Protein AF-A0AA36NGD5-F1 (afdb_monomer_lite)

Secondary structure (DSSP, 8-state):
-------PPPP-------------PPPPP----------------------------------------------PPPTTTGGG-----------TTTHHHHHHHTTTHHHHHHHHHTT---SS-HHHHS----EEETTEEES-HHHHHH---HHHHHHHTT-EETTEEHHHHHHHHHHHHHHHHHTT--HHHHH-TTTHHHHHHHHHHHHHHHTTT-HHHHHHHHHHHHH--

pLDDT: mean 75.03, std 26.12, range [30.56, 98.88]

Foldseek 3Di:
DDDDDDDDDDDDDDDDDDDDDDPDDDDDDDDDDDDDDDDDDDDDDDDDDDDDDDDDDDDDDDDDDDDDDDDDDDDDPDPVVVVPPDPPPDPFPPPDQLVVLVVLCVPCLVVQLVLLLVQADDDDCLCSLQNFAFDDDPNDTDDDPSNVSRHDDLVRLLSQLRGDDPNDRSVVSNQSSLQSNLVSLVVVRDLCSHYNPVRSVSNVRSLVSVLVSCVVPPPSSNVSSVSVNVSND

Structure (mmCIF, N/CA/C/O backbone):
data_AF-A0AA36NGD5-F1
#
_entry.id   AF-A0AA36NGD5-F1
#
loop_
_atom_site.group_PDB
_atom_site.id
_atom_site.type_symbol
_atom_site.label_atom_id
_atom_site.label_alt_id
_atom_site.label_comp_id
_atom_site.label_asym_id
_atom_site.label_entity_id
_atom_site.label_seq_id
_atom_site.pdbx_PDB_ins_code
_atom_site.Cartn_x
_atom_site.Cartn_y
_atom_site.Cartn_z
_atom_site.occupancy
_atom_site.B_iso_or_equiv
_atom_site.auth_seq_id
_atom_site.auth_comp_id
_atom_site.auth_asym_id
_atom_site.auth_atom_id
_atom_site.pdbx_PDB_model_num
ATOM 1 N N . MET A 1 1 ? -72.600 -25.623 -3.057 1.00 41.53 1 MET A N 1
ATOM 2 C CA . MET A 1 1 ? -71.797 -24.901 -2.045 1.00 41.53 1 MET A CA 1
ATOM 3 C C . MET A 1 1 ? -71.477 -23.515 -2.583 1.00 41.53 1 MET A C 1
ATOM 5 O O . MET A 1 1 ? -71.110 -23.435 -3.745 1.00 41.53 1 MET A O 1
ATOM 9 N N . GLY A 1 2 ? -71.603 -22.466 -1.763 1.00 43.22 2 GLY A N 1
ATOM 10 C CA . GLY A 1 2 ? -70.940 -21.178 -2.018 1.00 43.22 2 GLY A CA 1
ATOM 11 C C . GLY A 1 2 ? -71.836 -19.989 -2.374 1.00 43.22 2 GLY A C 1
ATOM 12 O O . GLY A 1 2 ? -71.727 -19.441 -3.462 1.00 43.22 2 GLY A O 1
ATOM 13 N N . THR A 1 3 ? -72.671 -19.541 -1.438 1.00 45.94 3 THR A N 1
ATOM 14 C CA . THR A 1 3 ? -73.151 -18.150 -1.369 1.00 45.94 3 THR A CA 1
ATOM 15 C C . THR A 1 3 ? -71.993 -17.221 -0.986 1.00 45.94 3 THR A C 1
ATOM 17 O O . THR A 1 3 ? -71.324 -17.494 0.010 1.00 45.94 3 THR A O 1
ATOM 20 N N . SER A 1 4 ? -71.780 -16.109 -1.699 1.00 49.25 4 SER A N 1
ATOM 21 C CA . SER A 1 4 ? -70.882 -15.033 -1.250 1.00 49.25 4 SER A CA 1
ATOM 22 C C . SER A 1 4 ? -71.582 -13.679 -1.360 1.00 49.25 4 SER A C 1
ATOM 24 O O . SER A 1 4 ? -71.848 -13.178 -2.450 1.00 49.25 4 SER A O 1
ATOM 26 N N . LEU A 1 5 ? -71.934 -13.141 -0.192 1.00 50.03 5 LEU A N 1
ATOM 27 C CA . LEU A 1 5 ? -72.554 -11.839 0.026 1.00 50.03 5 LEU A CA 1
ATOM 28 C C . LEU A 1 5 ? -71.463 -10.783 0.231 1.00 50.03 5 LEU A C 1
ATOM 30 O O . LEU A 1 5 ? -70.658 -10.874 1.158 1.00 50.03 5 LEU A O 1
ATOM 34 N N . SER A 1 6 ? -71.488 -9.747 -0.603 1.00 45.44 6 SER A N 1
ATOM 35 C CA . SER A 1 6 ? -70.708 -8.520 -0.442 1.00 45.44 6 SER A CA 1
ATOM 36 C C . SER A 1 6 ? -71.193 -7.709 0.768 1.00 45.44 6 SER A C 1
ATOM 38 O O . SER A 1 6 ? -72.382 -7.416 0.889 1.00 45.44 6 SER A O 1
ATOM 40 N N . ARG A 1 7 ? -70.270 -7.281 1.641 1.00 55.31 7 ARG A N 1
ATOM 41 C CA . ARG A 1 7 ? -70.486 -6.224 2.652 1.00 55.31 7 ARG A CA 1
ATOM 42 C C . ARG A 1 7 ? -69.638 -4.986 2.320 1.00 55.31 7 ARG A C 1
ATOM 44 O O . ARG A 1 7 ? -68.536 -5.142 1.797 1.00 55.31 7 ARG A O 1
ATOM 51 N N . PRO A 1 8 ? -70.117 -3.767 2.633 1.00 54.84 8 PRO A N 1
ATOM 52 C CA . PRO A 1 8 ? -69.468 -2.522 2.236 1.00 54.84 8 PRO A CA 1
ATOM 53 C C . PRO A 1 8 ? -68.392 -2.062 3.232 1.00 54.84 8 PRO A C 1
ATOM 55 O O . PRO A 1 8 ? -68.514 -2.234 4.446 1.00 54.84 8 PRO A O 1
ATOM 58 N N . VAL A 1 9 ? -67.355 -1.415 2.693 1.00 55.06 9 VAL A N 1
ATOM 59 C CA . VAL A 1 9 ? -66.253 -0.786 3.433 1.00 55.06 9 VAL A CA 1
ATOM 60 C C . VAL A 1 9 ? -66.692 0.581 3.964 1.00 55.06 9 VAL A C 1
ATOM 62 O O . VAL A 1 9 ? -67.117 1.462 3.217 1.00 55.06 9 VAL A O 1
ATOM 65 N N . ARG A 1 10 ? -66.570 0.754 5.281 1.00 43.91 10 ARG A N 1
ATOM 66 C CA . ARG A 1 10 ? -66.871 1.976 6.033 1.00 43.91 10 ARG A CA 1
ATOM 67 C C . ARG A 1 10 ? -65.660 2.919 5.974 1.00 43.91 10 ARG A C 1
ATOM 69 O O . ARG A 1 10 ? -64.580 2.553 6.428 1.00 43.91 10 ARG A O 1
ATOM 76 N N . ARG A 1 11 ? -65.835 4.135 5.447 1.00 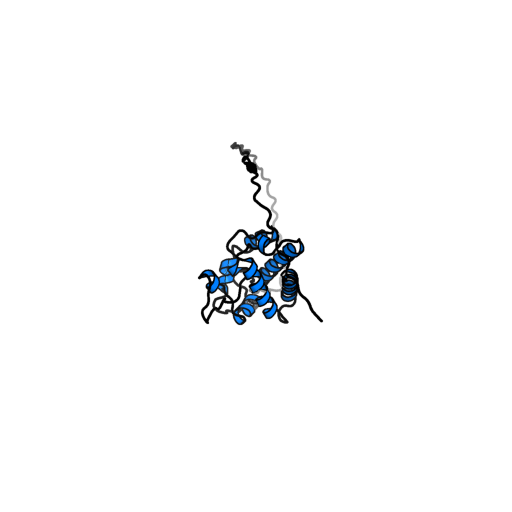52.81 11 ARG A N 1
ATOM 77 C CA . ARG A 1 11 ? -64.895 5.254 5.657 1.00 52.81 11 ARG A CA 1
ATOM 78 C C . ARG A 1 11 ? -65.084 5.839 7.060 1.00 52.81 11 ARG A C 1
ATOM 80 O O . ARG A 1 11 ? -66.230 5.960 7.495 1.00 52.81 11 ARG A O 1
ATOM 87 N N . PRO A 1 12 ? -64.012 6.341 7.689 1.00 52.34 12 PRO A N 1
ATOM 88 C CA . PRO A 1 12 ? -64.126 7.472 8.593 1.00 52.34 12 PRO A CA 1
ATOM 89 C C . PRO A 1 12 ? -63.388 8.712 8.076 1.00 52.34 12 PRO A C 1
ATOM 91 O O . PRO A 1 12 ? -62.462 8.657 7.267 1.00 52.34 12 PRO A O 1
ATOM 94 N N . SER A 1 13 ? -63.906 9.840 8.543 1.00 40.88 13 SER A N 1
ATOM 95 C CA . SER A 1 13 ? -63.659 11.219 8.155 1.00 40.88 13 SER A CA 1
ATOM 96 C C . SER A 1 13 ? -62.468 11.875 8.857 1.00 40.88 13 SER A C 1
ATOM 98 O O . SER A 1 13 ? -62.045 11.463 9.932 1.00 40.88 13 SER A O 1
ATOM 100 N N . ARG A 1 14 ? -62.028 12.976 8.233 1.00 47.56 14 ARG A N 1
ATOM 101 C CA . ARG A 1 14 ? -61.170 14.071 8.717 1.00 47.56 14 ARG A CA 1
ATOM 102 C C . ARG A 1 14 ? -61.171 14.311 10.236 1.00 47.56 14 ARG A C 1
ATOM 104 O O . ARG A 1 14 ? -62.227 14.509 10.827 1.00 47.56 14 ARG A O 1
ATOM 111 N N . GLY A 1 15 ? -59.969 14.511 10.774 1.00 38.25 15 GLY A N 1
ATOM 112 C CA . GLY A 1 15 ? -59.697 15.294 11.979 1.00 38.25 15 GLY A CA 1
ATOM 113 C C . GLY A 1 15 ? -58.421 16.113 11.767 1.00 38.25 15 GLY A C 1
ATOM 114 O O . GLY A 1 15 ? -57.371 15.549 11.473 1.00 38.25 15 GLY A O 1
ATOM 115 N N . GLN A 1 16 ? -58.538 17.440 11.837 1.00 45.91 16 GLN A N 1
ATOM 116 C CA . GLN A 1 16 ? -57.408 18.366 11.913 1.00 45.91 16 GLN A CA 1
ATOM 117 C C . GLN A 1 16 ? -56.782 18.299 13.310 1.00 45.91 16 GLN A C 1
ATOM 119 O O . GLN A 1 16 ? -57.514 18.265 14.295 1.00 45.91 16 GLN A O 1
ATOM 124 N N . ALA A 1 17 ? -55.453 18.373 13.397 1.00 44.34 17 ALA A N 1
ATOM 125 C CA . ALA A 1 17 ? -54.761 18.824 14.599 1.00 44.34 17 ALA A CA 1
ATOM 126 C C . ALA A 1 17 ? -53.394 19.410 14.220 1.00 44.34 17 ALA A C 1
ATOM 128 O O . ALA A 1 17 ? -52.466 18.702 13.835 1.00 44.34 17 ALA A O 1
ATOM 129 N N . SER A 1 18 ? -53.312 20.734 14.310 1.00 44.19 18 SER A N 1
ATOM 130 C CA . SER A 1 18 ? -52.080 21.510 14.365 1.00 44.19 18 SER A CA 1
ATOM 131 C C . SER A 1 18 ? -51.241 21.086 15.567 1.00 44.19 18 SER A C 1
ATOM 133 O O . SER A 1 18 ? -51.755 21.092 16.679 1.00 44.19 18 SER A O 1
ATOM 135 N N . LEU A 1 19 ? -49.944 20.835 15.384 1.00 45.41 19 LEU A N 1
ATOM 136 C CA . LEU A 1 19 ? -48.966 21.072 16.445 1.00 45.41 19 LEU A CA 1
ATOM 137 C C . LEU A 1 19 ? -47.581 21.297 15.837 1.00 45.41 19 LEU A C 1
ATOM 139 O O . LEU A 1 19 ? -46.974 20.412 15.239 1.00 45.41 19 LEU A O 1
ATOM 143 N N . GLN A 1 20 ? -47.116 22.535 15.975 1.00 50.50 20 GLN A N 1
ATOM 144 C CA . GLN A 1 20 ? -45.739 22.914 15.724 1.00 50.50 20 GLN A CA 1
ATOM 145 C C . GLN A 1 20 ? -44.836 22.262 16.770 1.00 50.50 20 GLN A C 1
ATOM 147 O O . GLN A 1 20 ? -45.086 22.398 17.964 1.00 50.50 20 GLN A O 1
ATOM 152 N N . LEU A 1 21 ? -43.751 21.635 16.327 1.00 48.03 21 LEU A N 1
ATOM 153 C CA . LEU A 1 21 ? -42.609 21.311 17.175 1.00 48.03 21 LEU A CA 1
ATOM 154 C C . LEU A 1 21 ? -41.339 21.780 16.466 1.00 48.03 21 LEU A C 1
ATOM 156 O O . LEU A 1 21 ? -40.717 21.075 15.677 1.00 48.03 21 LEU A O 1
ATOM 160 N N . GLN A 1 22 ? -40.991 23.033 16.755 1.00 50.66 22 GLN A N 1
ATOM 161 C CA . GLN A 1 22 ? -39.650 23.576 16.593 1.00 50.66 22 GLN A CA 1
ATOM 162 C C . GLN A 1 22 ? -38.707 22.823 17.537 1.00 50.66 22 GLN A C 1
ATOM 164 O O . GLN A 1 22 ? -38.711 23.060 18.743 1.00 50.66 22 GLN A O 1
ATOM 169 N N . THR A 1 23 ? -37.856 21.950 17.005 1.00 45.91 23 THR A N 1
ATOM 170 C CA . THR A 1 23 ? -36.688 21.461 17.746 1.00 45.91 23 THR A CA 1
ATOM 171 C C . THR A 1 23 ? -35.486 22.324 17.390 1.00 45.91 23 THR A C 1
ATOM 173 O O . THR A 1 23 ? -34.840 22.171 16.354 1.00 45.91 23 THR A O 1
ATOM 176 N N . LYS A 1 24 ? -35.251 23.282 18.280 1.00 49.41 24 LYS A N 1
ATOM 177 C CA . LYS A 1 24 ? -34.112 24.192 18.376 1.00 49.41 24 LYS A CA 1
ATOM 178 C C . LYS A 1 24 ? -32.806 23.378 18.410 1.00 49.41 24 LYS A C 1
ATOM 180 O O . LYS A 1 24 ? -32.576 22.614 19.344 1.00 49.41 24 LYS A O 1
ATOM 185 N N . LEU A 1 25 ? -31.963 23.530 17.389 1.00 55.81 25 LEU A N 1
ATOM 186 C CA . LEU A 1 25 ? -30.602 22.984 17.359 1.00 55.81 25 LEU A CA 1
ATOM 187 C C . LEU A 1 25 ? -29.749 23.692 18.438 1.00 55.81 25 LEU A C 1
ATOM 189 O O . LEU A 1 25 ? -29.773 24.926 18.482 1.00 55.81 25 LEU A O 1
ATOM 193 N N . PRO A 1 26 ? -28.985 22.986 19.292 1.00 64.88 26 PRO A N 1
ATOM 194 C CA . PRO A 1 26 ? -28.063 23.643 20.215 1.00 64.88 26 PRO A CA 1
ATOM 195 C C . PRO A 1 26 ? -26.823 24.188 19.473 1.00 64.88 26 PRO A C 1
ATOM 197 O O . PRO A 1 26 ? -26.352 23.561 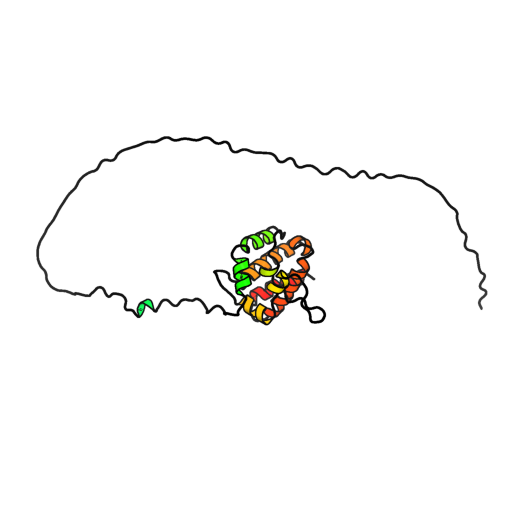18.517 1.00 64.88 26 PRO A O 1
ATOM 200 N N . PRO A 1 27 ? -26.270 25.345 19.887 1.00 60.91 27 PRO A N 1
ATOM 201 C CA . PRO A 1 27 ? -25.095 25.931 19.251 1.00 60.91 27 PRO A CA 1
ATOM 202 C C . PRO A 1 27 ? -23.819 25.123 19.536 1.00 60.91 27 PRO A C 1
ATOM 204 O O . PRO A 1 27 ? -23.620 24.577 20.620 1.00 60.91 27 PRO A O 1
ATOM 207 N N . ARG A 1 28 ? -22.934 25.082 18.535 1.00 54.78 28 ARG A N 1
ATOM 208 C CA . ARG A 1 28 ? -21.593 24.484 18.607 1.00 54.78 28 ARG A CA 1
ATOM 209 C C . ARG A 1 28 ? -20.715 25.228 19.629 1.00 54.78 28 ARG A C 1
ATOM 211 O O . ARG A 1 28 ? -20.710 26.459 19.604 1.00 54.78 28 ARG A O 1
ATOM 218 N N . PRO A 1 29 ? -19.907 24.535 20.451 1.00 52.78 29 PRO A N 1
ATOM 219 C CA . PRO A 1 29 ? -18.909 25.201 21.276 1.00 52.78 29 PRO A CA 1
ATOM 220 C C . PRO A 1 29 ? -17.765 25.738 20.403 1.00 52.78 29 PRO A C 1
ATOM 222 O O . PRO A 1 29 ? -17.104 24.995 19.677 1.00 52.78 29 PRO A O 1
ATOM 225 N N . VAL A 1 30 ? -17.543 27.051 20.486 1.00 47.19 30 VAL A N 1
ATOM 226 C CA . VAL A 1 30 ? -16.356 27.743 19.973 1.00 47.19 30 VAL A CA 1
ATOM 227 C C . VAL A 1 30 ? -15.231 27.493 20.975 1.00 47.19 30 VAL A C 1
ATOM 229 O O . VAL A 1 30 ? -15.253 28.021 22.085 1.00 47.19 30 VAL A O 1
ATOM 232 N N . VAL A 1 31 ? -14.264 26.649 20.616 1.00 45.38 31 VAL A N 1
ATOM 233 C CA . VAL A 1 31 ? -13.065 26.439 21.435 1.00 45.38 31 VAL A CA 1
ATOM 234 C C . VAL A 1 31 ? -12.127 27.620 21.205 1.00 45.38 31 VAL A C 1
ATOM 236 O O . VAL A 1 31 ? -11.570 27.795 20.123 1.00 45.38 31 VAL A O 1
ATOM 239 N N . ALA A 1 32 ? -11.997 28.444 22.241 1.00 39.75 32 ALA A N 1
ATOM 240 C CA . ALA A 1 32 ? -11.058 29.547 22.327 1.00 39.75 32 ALA A CA 1
ATOM 241 C C . ALA A 1 32 ? -9.609 29.037 22.245 1.00 39.75 32 ALA A C 1
ATOM 243 O O . ALA A 1 32 ? -9.174 28.215 23.054 1.00 39.75 32 ALA A O 1
ATOM 244 N N . ALA A 1 33 ? -8.853 29.561 21.281 1.00 37.75 33 ALA A N 1
ATOM 245 C CA . ALA A 1 33 ? -7.408 29.415 21.217 1.00 37.75 33 ALA A CA 1
ATOM 246 C C . ALA A 1 33 ? -6.777 30.253 22.339 1.00 37.75 33 ALA A C 1
ATOM 248 O O . ALA A 1 33 ? -6.763 31.483 22.288 1.00 37.75 33 ALA A O 1
ATOM 249 N N . ARG A 1 34 ? -6.275 29.582 23.378 1.00 39.72 34 ARG A N 1
ATOM 250 C CA . ARG A 1 34 ? -5.438 30.206 24.405 1.00 39.72 34 ARG A CA 1
ATOM 251 C C . ARG A 1 34 ? -4.014 30.345 23.877 1.00 39.72 34 ARG A C 1
ATOM 253 O O . ARG A 1 34 ? -3.352 29.356 23.577 1.00 39.72 34 ARG A O 1
ATOM 260 N N . ALA A 1 35 ? -3.568 31.593 23.803 1.00 36.44 35 ALA A N 1
ATOM 261 C CA . ALA A 1 35 ? -2.176 31.975 23.670 1.00 36.44 35 ALA A CA 1
ATOM 262 C C . ALA A 1 35 ? -1.390 31.603 24.940 1.00 36.44 35 ALA A C 1
ATOM 264 O O . ALA A 1 35 ? -1.858 31.804 26.062 1.00 36.44 35 ALA A O 1
ATOM 265 N N . SER A 1 36 ? -0.182 31.079 24.763 1.00 39.06 36 SER A N 1
ATOM 266 C CA . SER A 1 36 ? 0.896 31.048 25.760 1.00 39.06 36 SER A CA 1
ATOM 267 C C . SER A 1 36 ? 2.197 30.982 24.958 1.00 39.06 36 SER A C 1
ATOM 269 O O . SER A 1 36 ? 2.415 30.038 24.211 1.00 39.06 36 SER A O 1
ATOM 271 N N . SER A 1 37 ? 2.881 32.114 24.811 1.00 36.47 37 SER A N 1
ATOM 272 C CA . SER A 1 37 ? 3.903 32.630 25.731 1.00 36.47 37 SER A CA 1
ATOM 273 C C . SER A 1 37 ? 5.278 32.086 25.351 1.00 36.47 37 SER A C 1
ATOM 275 O O . SER A 1 37 ? 5.585 30.932 25.623 1.00 36.47 37 SER A O 1
ATOM 277 N N . GLN A 1 38 ? 6.097 32.932 24.726 1.00 36.44 38 GLN A N 1
ATOM 278 C CA . GLN A 1 38 ? 7.552 32.852 24.822 1.00 36.44 38 GLN A CA 1
ATOM 279 C C . GLN A 1 38 ? 8.117 34.271 24.744 1.00 36.44 38 GLN A C 1
ATOM 281 O O . GLN A 1 38 ? 8.046 34.947 23.719 1.00 36.44 38 GLN A O 1
ATOM 286 N N . ALA A 1 39 ? 8.598 34.720 25.900 1.00 36.19 39 ALA A N 1
ATOM 287 C CA . ALA A 1 39 ? 9.327 35.955 26.097 1.00 36.19 39 ALA A CA 1
ATOM 288 C C . ALA A 1 39 ? 10.767 35.808 25.586 1.00 36.19 39 ALA A C 1
ATOM 290 O O . ALA A 1 39 ? 11.416 34.784 25.795 1.00 36.19 39 ALA A O 1
ATOM 291 N N . ALA A 1 40 ? 11.258 36.866 24.951 1.00 34.78 40 ALA A N 1
ATOM 292 C CA . ALA A 1 40 ? 12.666 37.097 24.674 1.00 34.78 40 ALA A CA 1
ATOM 293 C C . ALA A 1 40 ? 13.354 37.693 25.909 1.00 34.78 40 ALA A C 1
ATOM 295 O O . ALA A 1 40 ? 12.793 38.615 26.490 1.00 34.78 40 ALA A O 1
ATOM 296 N N . VAL A 1 41 ? 14.578 37.260 26.238 1.00 37.94 41 VAL A N 1
ATOM 297 C CA . VAL A 1 41 ? 15.607 38.085 26.906 1.00 37.94 41 VAL A CA 1
ATOM 298 C C . VAL A 1 41 ? 16.992 37.592 26.474 1.00 37.94 41 VAL A C 1
ATOM 300 O O . VAL A 1 41 ? 17.227 36.402 26.281 1.00 37.94 41 VAL A O 1
ATOM 303 N N . ALA A 1 42 ? 17.879 38.557 26.272 1.00 35.03 42 ALA A N 1
ATOM 304 C CA . ALA A 1 42 ? 19.184 38.464 25.657 1.00 35.03 42 ALA A CA 1
ATOM 305 C C . ALA A 1 42 ? 20.344 38.439 26.681 1.00 35.03 42 ALA A C 1
ATOM 307 O O . ALA A 1 42 ? 20.144 38.655 27.869 1.00 35.03 42 ALA A O 1
ATOM 308 N N . LEU A 1 43 ? 21.558 38.335 26.121 1.00 35.56 43 LEU A N 1
ATOM 309 C CA . LEU A 1 43 ? 22.843 38.891 26.584 1.00 35.56 43 LEU A CA 1
ATOM 310 C C . LEU A 1 43 ? 23.670 38.164 27.669 1.00 35.56 43 LEU A C 1
ATOM 312 O O . LEU A 1 43 ? 23.387 38.199 28.855 1.00 35.56 43 LEU A O 1
ATOM 316 N N . ARG A 1 44 ? 24.815 37.659 27.173 1.00 37.66 44 ARG A N 1
ATOM 317 C CA . ARG A 1 44 ? 26.215 37.886 27.603 1.00 37.66 44 ARG A CA 1
ATOM 318 C C . ARG A 1 44 ? 26.552 37.835 29.099 1.00 37.66 44 ARG A C 1
ATOM 320 O O . ARG A 1 44 ? 26.169 38.721 29.849 1.00 37.66 44 ARG A O 1
ATOM 327 N N . SER A 1 45 ? 27.554 37.013 29.424 1.00 39.81 45 SER A N 1
ATOM 328 C CA . SER A 1 45 ? 28.760 37.461 30.144 1.00 39.81 45 SER A CA 1
ATOM 329 C C . SER A 1 45 ? 29.950 36.529 29.885 1.00 39.81 45 SER A C 1
ATOM 331 O O . SER A 1 45 ? 29.780 35.347 29.602 1.00 39.81 45 SER A O 1
ATOM 333 N N . ARG A 1 46 ? 31.140 37.136 29.868 1.00 44.38 46 ARG A N 1
ATOM 334 C CA . ARG A 1 46 ? 32.474 36.566 29.623 1.00 44.38 46 ARG A CA 1
ATOM 335 C C . ARG A 1 46 ? 33.151 36.246 30.957 1.00 44.38 46 ARG A C 1
ATOM 337 O O . ARG A 1 46 ? 33.026 37.065 31.852 1.00 44.38 46 ARG A O 1
ATOM 344 N N . GLU A 1 47 ? 34.002 35.224 30.983 1.00 42.44 47 GLU A N 1
ATOM 345 C CA . GLU A 1 47 ? 35.207 35.116 31.837 1.00 42.44 47 GLU A CA 1
ATOM 346 C C . GLU A 1 47 ? 36.036 33.961 31.236 1.00 42.44 47 GLU A C 1
ATOM 348 O O . GLU A 1 47 ? 35.492 32.885 31.021 1.00 42.44 47 GLU A O 1
ATOM 353 N N . VAL A 1 48 ? 37.208 34.119 30.606 1.00 43.41 48 VAL A N 1
ATOM 354 C CA . VAL A 1 48 ? 38.523 34.644 31.025 1.00 43.41 48 VAL A CA 1
ATOM 355 C C . VAL A 1 48 ? 39.072 33.946 32.264 1.00 43.41 48 VAL A C 1
ATOM 357 O O . VAL A 1 48 ? 38.955 34.476 33.355 1.00 43.41 48 VAL A O 1
ATOM 360 N N . GLU A 1 49 ? 39.810 32.849 32.073 1.00 39.97 49 GLU A N 1
ATOM 361 C CA . GLU A 1 49 ? 40.950 32.568 32.947 1.00 39.97 49 GLU A CA 1
ATOM 362 C C . GLU A 1 49 ? 42.086 31.849 32.209 1.00 39.97 49 GLU A C 1
ATOM 364 O O . GLU A 1 49 ? 41.886 31.095 31.256 1.00 39.97 49 GLU A O 1
ATOM 369 N N . ARG A 1 50 ? 43.302 32.229 32.597 1.00 40.91 50 ARG A N 1
ATOM 370 C CA . ARG A 1 50 ? 44.583 32.025 31.925 1.00 40.91 50 ARG A CA 1
ATOM 371 C C . ARG A 1 50 ? 45.265 30.728 32.385 1.00 40.91 50 ARG A C 1
ATOM 373 O O . ARG A 1 50 ? 45.046 30.251 33.488 1.00 40.91 50 ARG A O 1
ATOM 380 N N . GLN A 1 51 ? 46.156 30.223 31.529 1.00 40.25 51 GLN A N 1
ATOM 381 C CA . GLN A 1 51 ? 47.136 29.157 31.797 1.00 40.25 51 GLN A CA 1
ATOM 382 C C . GLN A 1 51 ? 48.117 29.528 32.931 1.00 40.25 51 GLN A C 1
ATOM 384 O O . GLN A 1 51 ? 48.268 30.712 33.249 1.00 40.25 51 GLN A O 1
ATOM 389 N N . PRO A 1 52 ? 48.912 28.555 33.417 1.00 52.47 52 PRO A N 1
ATOM 390 C CA . PRO A 1 52 ? 50.305 28.569 32.954 1.00 52.47 52 PRO A CA 1
ATOM 391 C C . PRO A 1 52 ? 50.920 27.194 32.629 1.00 52.47 52 PRO A C 1
ATOM 393 O O . PRO A 1 52 ? 50.448 26.132 33.022 1.00 52.47 52 PRO A O 1
ATOM 396 N N . ALA A 1 53 ? 52.019 27.281 31.881 1.00 37.66 53 ALA A N 1
ATOM 397 C CA . ALA A 1 53 ? 52.910 26.221 31.434 1.00 37.66 53 ALA A CA 1
ATOM 398 C C . ALA A 1 53 ? 53.942 25.806 32.502 1.00 37.66 53 ALA A C 1
ATOM 400 O O . ALA A 1 53 ? 54.448 26.660 33.223 1.00 37.66 53 ALA A O 1
ATOM 401 N N . ILE A 1 54 ? 54.349 24.529 32.500 1.00 41.38 54 ILE A N 1
ATOM 402 C CA . ILE A 1 54 ? 55.617 24.013 33.063 1.00 41.38 54 ILE A CA 1
ATOM 403 C C . ILE A 1 54 ? 56.087 22.908 32.097 1.00 41.38 54 ILE A C 1
ATOM 405 O O . ILE A 1 54 ? 55.377 21.937 31.871 1.00 41.38 54 ILE A O 1
ATOM 409 N N . LEU A 1 55 ? 57.057 23.170 31.218 1.00 36.97 55 LEU A N 1
ATOM 410 C CA . LEU A 1 55 ? 58.520 23.115 31.382 1.00 36.97 55 LEU A CA 1
ATOM 411 C C . LEU A 1 55 ? 59.101 21.687 31.449 1.00 36.97 55 LEU A C 1
ATOM 413 O O . LEU A 1 55 ? 59.093 21.029 32.479 1.00 36.97 55 LEU A O 1
ATOM 417 N N . ARG A 1 56 ? 59.653 21.293 30.290 1.00 39.06 56 ARG A N 1
ATOM 418 C CA . ARG A 1 56 ? 60.826 20.439 30.019 1.00 39.06 56 ARG A CA 1
ATOM 419 C C . ARG A 1 56 ? 61.367 19.572 31.162 1.00 39.06 56 ARG A C 1
ATOM 421 O O . ARG A 1 56 ? 61.907 20.123 32.110 1.00 39.06 56 ARG A O 1
ATOM 428 N N . GLN A 1 57 ? 61.605 18.296 30.845 1.00 39.72 57 GLN A N 1
ATOM 429 C CA . GLN A 1 57 ? 62.969 17.759 30.911 1.00 39.72 57 GLN A CA 1
ATOM 430 C C . GLN A 1 57 ? 63.303 16.902 29.685 1.00 39.72 57 GLN A C 1
ATOM 432 O O . GLN A 1 57 ? 62.485 16.151 29.162 1.00 39.72 57 GLN A O 1
ATOM 437 N N . ARG A 1 58 ? 64.523 17.131 29.201 1.00 37.53 58 ARG A N 1
ATOM 438 C CA . ARG A 1 58 ? 65.220 16.441 28.121 1.00 37.53 58 ARG A CA 1
ATOM 439 C C . ARG A 1 58 ? 66.046 15.324 28.745 1.00 37.53 58 ARG A C 1
ATOM 441 O O . ARG A 1 58 ? 66.713 15.621 29.727 1.00 37.53 58 ARG A O 1
ATOM 448 N N . SER A 1 59 ? 66.122 14.170 28.086 1.00 34.69 59 SER A N 1
ATOM 449 C CA . SER A 1 59 ? 67.315 13.316 28.104 1.00 34.69 59 SER A CA 1
ATOM 450 C C . SER A 1 59 ? 67.441 12.565 26.776 1.00 34.69 59 SER A C 1
ATOM 452 O O . SER A 1 59 ? 66.517 11.911 26.304 1.00 34.69 59 SER A O 1
ATOM 454 N N . SER A 1 60 ? 68.605 12.712 26.164 1.00 31.91 60 SER A N 1
ATOM 455 C CA . SER A 1 60 ? 69.223 11.916 25.095 1.00 31.91 60 SER A CA 1
ATOM 456 C C . SER A 1 60 ? 70.728 11.946 25.399 1.00 31.91 60 SER A C 1
ATOM 458 O O . SER A 1 60 ? 71.139 12.863 26.117 1.00 31.91 60 SER A O 1
ATOM 460 N N . PRO A 1 61 ? 71.584 11.127 24.770 1.00 50.12 61 PRO A N 1
ATOM 461 C CA . PRO A 1 61 ? 71.376 9.837 24.105 1.00 50.12 61 PRO A CA 1
ATOM 462 C C . PRO A 1 61 ? 72.278 8.743 24.725 1.00 50.12 61 PRO A C 1
ATOM 464 O O . PRO A 1 61 ? 73.216 9.061 25.443 1.00 50.12 61 PRO A O 1
ATOM 467 N N . ASP A 1 62 ? 72.061 7.474 24.379 1.00 35.16 62 ASP A N 1
ATOM 468 C CA . ASP A 1 62 ? 73.153 6.496 24.401 1.00 35.16 62 ASP A CA 1
ATOM 469 C C . ASP A 1 62 ? 73.227 5.777 23.060 1.00 35.16 62 ASP A C 1
ATOM 471 O O . ASP A 1 62 ? 72.231 5.422 22.425 1.00 35.16 62 ASP A O 1
ATOM 475 N N . SER A 1 63 ? 74.461 5.696 22.599 1.00 37.56 63 SER A N 1
ATOM 476 C CA . SER A 1 63 ? 74.898 5.376 21.257 1.00 37.56 63 SER A CA 1
ATOM 477 C C . SER A 1 63 ? 75.189 3.890 21.066 1.00 37.56 63 SER A C 1
ATOM 479 O O . SER A 1 63 ? 75.707 3.228 21.955 1.00 37.56 63 SER A O 1
ATOM 481 N N . ALA A 1 64 ? 75.019 3.473 19.811 1.00 32.91 64 ALA A N 1
ATOM 482 C CA . ALA A 1 64 ? 75.849 2.498 19.107 1.00 32.91 64 ALA A CA 1
ATOM 483 C C . ALA A 1 64 ? 75.619 0.987 19.356 1.00 32.91 64 ALA A C 1
ATOM 485 O O . ALA A 1 64 ? 76.156 0.363 20.260 1.00 32.91 64 ALA A O 1
ATOM 486 N N . THR A 1 65 ? 74.977 0.403 18.336 1.00 33.19 65 THR A N 1
ATOM 487 C CA . THR A 1 65 ? 75.489 -0.753 17.575 1.00 33.19 65 THR A CA 1
ATOM 488 C C . THR A 1 65 ? 75.235 -2.154 18.132 1.00 33.19 65 THR A C 1
ATOM 490 O O . THR A 1 65 ? 76.077 -2.757 18.785 1.00 33.19 65 THR A O 1
ATOM 493 N N . ALA A 1 66 ? 74.149 -2.765 17.658 1.00 32.00 66 ALA A N 1
ATOM 494 C CA . ALA A 1 66 ? 74.152 -4.185 17.317 1.00 32.00 66 ALA A CA 1
ATOM 495 C C . ALA A 1 66 ? 73.352 -4.377 16.025 1.00 32.00 66 ALA A C 1
ATOM 497 O O . ALA A 1 66 ? 72.137 -4.195 15.963 1.00 32.00 66 ALA A O 1
ATOM 498 N N . ALA A 1 67 ? 74.099 -4.642 14.961 1.00 30.56 67 ALA A N 1
ATOM 499 C CA . ALA A 1 67 ? 73.614 -4.864 13.619 1.00 30.56 67 ALA A CA 1
ATOM 500 C C . ALA A 1 67 ? 72.729 -6.118 13.516 1.00 30.56 67 ALA A C 1
ATOM 502 O O . ALA A 1 67 ? 72.850 -7.052 14.301 1.00 30.56 67 ALA A O 1
ATOM 503 N N . GLN A 1 68 ? 71.946 -6.141 12.432 1.00 39.78 68 GLN A N 1
ATOM 504 C CA . GLN A 1 68 ? 71.237 -7.291 11.864 1.00 39.78 68 GLN A CA 1
ATOM 505 C C . GLN A 1 68 ? 69.959 -7.717 12.594 1.00 39.78 68 GLN A C 1
ATOM 507 O O . GLN A 1 68 ? 70.009 -8.494 13.540 1.00 39.78 68 GLN A O 1
ATOM 512 N N . ARG A 1 69 ? 68.799 -7.348 12.023 1.00 38.84 69 ARG A N 1
ATOM 513 C CA . ARG A 1 69 ? 67.807 -8.323 11.520 1.00 38.84 69 ARG A CA 1
ATOM 514 C C . ARG A 1 69 ? 66.532 -7.650 10.984 1.00 38.84 69 ARG A C 1
ATOM 516 O O . ARG A 1 69 ? 65.824 -6.963 11.703 1.00 38.84 69 ARG A O 1
ATOM 523 N N . PHE A 1 70 ? 66.255 -7.949 9.715 1.00 38.69 70 PHE A N 1
ATOM 524 C CA . PHE A 1 70 ? 64.975 -7.835 9.006 1.00 38.69 70 PHE A CA 1
ATOM 525 C C . PHE A 1 70 ? 64.454 -6.436 8.643 1.00 38.69 70 PHE A C 1
ATOM 527 O O . PHE A 1 70 ? 63.553 -5.875 9.256 1.00 38.69 70 PHE A O 1
ATOM 534 N N . GLN A 1 71 ? 64.923 -5.960 7.485 1.00 40.34 71 GLN A N 1
ATOM 535 C CA . GLN A 1 71 ? 64.062 -5.239 6.552 1.00 40.34 71 GLN A CA 1
ATOM 536 C C . GLN A 1 71 ? 62.886 -6.149 6.170 1.00 40.34 71 GLN A C 1
ATOM 538 O O . GLN A 1 71 ? 63.059 -7.104 5.413 1.00 40.34 71 GLN A O 1
ATOM 543 N N . GLN A 1 72 ? 61.682 -5.840 6.644 1.00 43.12 72 GLN A N 1
ATOM 544 C CA . GLN A 1 72 ? 60.480 -6.239 5.927 1.00 43.12 72 GLN A CA 1
ATOM 545 C C . GLN A 1 72 ? 59.601 -5.016 5.715 1.00 43.12 72 GLN A C 1
ATOM 547 O O . GLN A 1 72 ? 59.066 -4.404 6.634 1.00 43.12 72 GLN A O 1
ATOM 552 N N . ALA A 1 73 ? 59.574 -4.639 4.444 1.00 39.69 73 ALA A N 1
ATOM 553 C CA . ALA A 1 73 ? 58.912 -3.494 3.878 1.00 39.69 73 ALA A CA 1
ATOM 554 C C . ALA A 1 73 ? 57.441 -3.389 4.293 1.00 39.69 73 ALA A C 1
ATOM 556 O O . ALA A 1 73 ? 56.701 -4.374 4.288 1.00 39.69 73 ALA A O 1
ATOM 557 N N . ALA A 1 74 ? 57.021 -2.144 4.520 1.00 45.22 74 ALA A N 1
ATOM 558 C CA . ALA A 1 74 ? 55.644 -1.706 4.396 1.00 45.22 74 ALA A CA 1
ATOM 559 C C . ALA A 1 74 ? 55.097 -2.147 3.029 1.00 45.22 74 ALA A C 1
ATOM 561 O O . ALA A 1 74 ? 55.337 -1.516 1.996 1.00 45.22 74 ALA A O 1
ATOM 562 N N . ARG A 1 75 ? 54.380 -3.272 3.014 1.00 43.53 75 ARG A N 1
ATOM 563 C CA . ARG A 1 75 ? 53.601 -3.695 1.857 1.00 43.53 75 ARG A CA 1
ATOM 564 C C . ARG A 1 75 ? 52.402 -2.761 1.755 1.00 43.53 75 ARG A C 1
ATOM 566 O O . ARG A 1 75 ? 51.477 -2.836 2.556 1.00 43.53 75 ARG A O 1
ATOM 573 N N . ARG A 1 76 ? 52.434 -1.870 0.761 1.00 47.88 76 ARG A N 1
ATOM 574 C CA . ARG A 1 76 ? 51.215 -1.276 0.203 1.00 47.88 76 ARG A CA 1
ATOM 575 C C . ARG A 1 76 ? 50.262 -2.432 -0.136 1.00 47.88 76 ARG A C 1
ATOM 577 O O . ARG A 1 76 ? 50.733 -3.377 -0.776 1.00 47.88 76 ARG A O 1
ATOM 584 N N . PRO A 1 77 ? 48.982 -2.392 0.267 1.00 47.16 77 PRO A N 1
ATOM 585 C CA . PRO A 1 77 ? 48.042 -3.411 -0.167 1.00 47.16 77 PRO A CA 1
ATOM 586 C C . PRO A 1 77 ? 48.006 -3.417 -1.694 1.00 47.16 77 PRO A C 1
ATOM 588 O O . PRO A 1 77 ? 47.990 -2.372 -2.354 1.00 47.16 77 PRO A O 1
ATOM 591 N N . SER A 1 78 ? 48.108 -4.620 -2.241 1.00 49.22 78 SER A N 1
ATOM 592 C CA . SER A 1 78 ? 48.156 -4.867 -3.677 1.00 49.22 78 SER A CA 1
ATOM 593 C C . SER A 1 78 ? 46.835 -4.441 -4.326 1.00 49.22 78 SER A C 1
ATOM 595 O O . SER A 1 78 ? 45.781 -4.495 -3.691 1.00 49.22 78 SER A O 1
ATOM 597 N N . GLN A 1 79 ? 46.850 -4.054 -5.608 1.00 52.19 79 GLN A N 1
ATOM 598 C CA . GLN A 1 79 ? 45.626 -3.705 -6.354 1.00 52.19 79 GLN A CA 1
ATOM 599 C C . GLN A 1 79 ? 44.549 -4.813 -6.311 1.00 52.19 79 GLN A C 1
ATOM 601 O O . GLN A 1 79 ? 43.378 -4.529 -6.538 1.00 52.19 79 GLN A O 1
ATOM 606 N N . GLN A 1 80 ? 44.914 -6.053 -5.960 1.00 50.25 80 GLN A N 1
ATOM 607 C CA . GLN A 1 80 ? 43.996 -7.180 -5.779 1.00 50.25 80 GLN A CA 1
ATOM 608 C C . GLN A 1 80 ? 43.216 -7.166 -4.449 1.00 50.25 80 GLN A C 1
ATOM 610 O O . GLN A 1 80 ? 42.129 -7.736 -4.391 1.00 50.25 80 GLN A O 1
ATOM 615 N N . GLU A 1 81 ? 43.691 -6.496 -3.394 1.00 48.47 81 GLU A N 1
ATOM 616 C CA . GLU A 1 81 ? 42.985 -6.437 -2.099 1.00 48.47 81 GLU A CA 1
ATOM 617 C C . GLU A 1 81 ? 41.907 -5.342 -2.059 1.00 48.47 81 GLU A C 1
ATOM 619 O O . GLU A 1 81 ? 40.892 -5.502 -1.381 1.00 48.47 81 GLU A O 1
ATOM 624 N N . ALA A 1 82 ? 42.047 -4.291 -2.876 1.00 47.22 82 ALA A N 1
ATOM 625 C CA . ALA A 1 82 ? 40.993 -3.296 -3.110 1.00 47.22 82 ALA A CA 1
ATOM 626 C C . ALA A 1 82 ? 39.778 -3.872 -3.873 1.00 47.22 82 ALA A C 1
ATOM 628 O O . ALA A 1 82 ? 38.689 -3.305 -3.828 1.00 47.22 82 ALA A O 1
ATOM 629 N N . LEU A 1 83 ? 39.937 -5.030 -4.526 1.00 51.78 83 LEU A N 1
ATOM 630 C CA . LEU A 1 83 ? 38.877 -5.746 -5.246 1.00 51.78 83 LEU A CA 1
ATOM 631 C C . LEU A 1 83 ? 38.063 -6.704 -4.352 1.00 51.78 83 LEU A C 1
ATOM 633 O O . LEU A 1 83 ? 37.114 -7.324 -4.832 1.00 51.78 83 LEU A O 1
ATOM 637 N N . ARG A 1 84 ? 38.383 -6.832 -3.052 1.00 51.25 84 ARG A N 1
ATOM 638 C CA . ARG A 1 84 ? 37.667 -7.730 -2.120 1.00 51.25 84 ARG A CA 1
ATOM 639 C C . ARG A 1 84 ? 36.568 -7.047 -1.295 1.00 51.25 84 ARG A C 1
ATOM 641 O O . ARG A 1 84 ? 35.947 -7.694 -0.453 1.00 51.25 84 ARG A O 1
ATOM 648 N N . MET A 1 85 ? 36.238 -5.789 -1.579 1.00 45.53 85 MET A N 1
ATOM 649 C CA . MET A 1 85 ? 34.942 -5.240 -1.175 1.00 45.53 85 MET A CA 1
ATOM 650 C C . MET A 1 85 ? 33.909 -5.619 -2.232 1.00 45.53 85 MET A C 1
ATOM 652 O O . MET A 1 85 ? 33.770 -4.959 -3.257 1.00 45.53 85 MET A O 1
ATOM 656 N N . LYS A 1 86 ? 33.186 -6.715 -1.988 1.00 42.53 86 LYS A N 1
ATOM 657 C CA . LYS A 1 86 ? 31.950 -6.997 -2.722 1.00 42.53 86 LYS A CA 1
ATOM 658 C C . LYS A 1 86 ? 30.961 -5.871 -2.396 1.00 42.53 86 LYS A C 1
ATOM 660 O O . LYS A 1 86 ? 30.594 -5.758 -1.226 1.00 42.53 86 LYS A O 1
ATOM 665 N N . PRO A 1 87 ? 30.475 -5.076 -3.363 1.00 46.25 87 PRO A N 1
ATOM 666 C CA . PRO A 1 87 ? 29.243 -4.349 -3.140 1.00 46.25 87 PRO A CA 1
ATOM 667 C C . PRO A 1 87 ? 28.146 -5.410 -3.033 1.00 46.25 87 PRO A C 1
ATOM 669 O O . PRO A 1 87 ? 27.737 -6.000 -4.029 1.00 46.25 87 PRO A O 1
ATOM 672 N N . THR A 1 88 ? 27.669 -5.700 -1.825 1.00 49.25 88 THR A N 1
ATOM 673 C CA . THR A 1 88 ? 26.422 -6.452 -1.633 1.00 49.25 88 THR A CA 1
ATOM 674 C C . THR A 1 88 ? 25.236 -5.527 -1.898 1.00 49.25 88 THR A C 1
ATOM 676 O O . THR A 1 88 ? 24.360 -5.367 -1.059 1.00 49.25 88 THR A O 1
ATOM 679 N N . ALA A 1 89 ? 25.219 -4.886 -3.063 1.00 48.88 89 ALA A N 1
ATOM 680 C CA . ALA A 1 89 ? 23.985 -4.435 -3.667 1.00 48.88 89 ALA A CA 1
ATOM 681 C C . ALA A 1 89 ? 23.620 -5.529 -4.666 1.00 48.88 89 ALA A C 1
ATOM 683 O O . ALA A 1 89 ? 24.289 -5.706 -5.686 1.00 48.88 89 ALA A O 1
ATOM 684 N N . LYS A 1 90 ? 22.583 -6.309 -4.342 1.00 48.66 90 LYS A N 1
ATOM 685 C CA . LYS A 1 90 ? 21.857 -7.103 -5.343 1.00 48.66 90 LYS A CA 1
ATOM 686 C 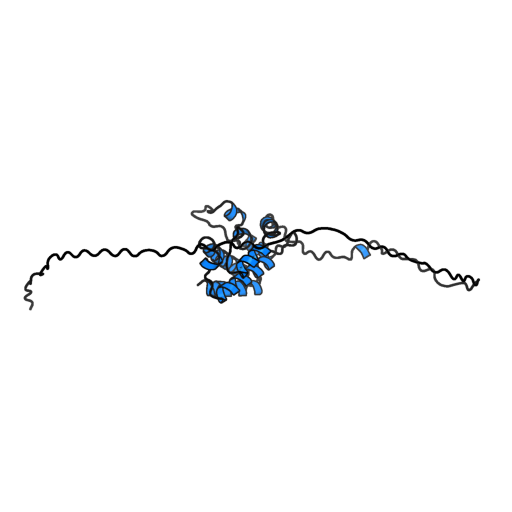C . LYS A 1 90 ? 21.628 -6.167 -6.543 1.00 48.66 90 LYS A C 1
ATOM 688 O O . LYS A 1 90 ? 21.258 -5.020 -6.284 1.00 48.66 90 LYS A O 1
ATOM 693 N N . PRO A 1 91 ? 21.855 -6.567 -7.810 1.00 43.16 91 PRO A N 1
ATOM 694 C CA . PRO A 1 91 ? 21.486 -5.720 -8.936 1.00 43.16 91 PRO A CA 1
ATOM 695 C C . PRO A 1 91 ? 19.976 -5.507 -8.834 1.00 43.16 91 PRO A C 1
ATOM 697 O O . PRO A 1 91 ? 19.201 -6.412 -9.136 1.00 43.16 91 PRO A O 1
ATOM 700 N N . GLY A 1 92 ? 19.575 -4.362 -8.278 1.00 49.97 92 GLY A N 1
ATOM 701 C CA . GLY A 1 92 ? 18.185 -4.003 -8.070 1.00 49.97 92 GLY A CA 1
ATOM 702 C C . GLY A 1 92 ? 17.539 -4.023 -9.434 1.00 49.97 92 GLY A C 1
ATOM 703 O O . GLY A 1 92 ? 17.975 -3.299 -10.330 1.00 49.97 92 GLY A O 1
ATOM 704 N N . SER A 1 93 ? 16.591 -4.939 -9.595 1.00 51.03 93 SER A N 1
ATOM 705 C CA . SER A 1 93 ? 15.857 -5.232 -10.811 1.00 51.03 93 SER A CA 1
ATOM 706 C C . SER A 1 93 ? 15.519 -3.926 -11.523 1.00 51.03 93 SER A C 1
ATOM 708 O O . SER A 1 93 ? 14.602 -3.212 -11.118 1.00 51.03 93 SER A O 1
ATOM 710 N N . GLN A 1 94 ? 16.283 -3.586 -12.566 1.00 50.22 94 GLN A N 1
ATOM 711 C CA . GLN A 1 94 ? 16.091 -2.383 -13.375 1.00 50.22 94 GLN A CA 1
ATOM 712 C C . GLN A 1 94 ? 14.855 -2.566 -14.264 1.00 50.22 94 GLN A C 1
ATOM 714 O O . GLN A 1 94 ? 14.932 -2.435 -15.481 1.00 50.22 94 GLN A O 1
ATOM 719 N N . LYS A 1 95 ? 13.702 -2.923 -13.683 1.00 57.00 95 LYS A N 1
ATOM 720 C CA . LYS A 1 95 ? 12.436 -2.839 -14.401 1.00 57.00 95 LYS A CA 1
ATOM 721 C C . LYS A 1 95 ? 12.169 -1.348 -14.628 1.00 57.00 95 LYS A C 1
ATOM 723 O O . LYS A 1 95 ? 12.019 -0.613 -13.643 1.00 57.00 95 LYS A O 1
ATOM 728 N N . PRO A 1 96 ? 12.144 -0.878 -15.889 1.00 60.53 96 PRO A N 1
ATOM 729 C CA . PRO A 1 96 ? 11.924 0.528 -16.180 1.00 60.53 96 PRO A CA 1
ATOM 730 C C . PRO A 1 96 ? 10.605 0.978 -15.548 1.00 60.53 96 PRO A C 1
ATOM 732 O O . PRO A 1 96 ? 9.564 0.360 -15.746 1.00 60.53 96 PRO A O 1
ATOM 735 N N . GLY A 1 97 ? 10.658 2.043 -14.750 1.00 87.06 97 GLY A N 1
ATOM 736 C CA . GLY A 1 97 ? 9.473 2.725 -14.238 1.00 87.06 97 GLY A CA 1
ATOM 737 C C . GLY A 1 97 ? 9.165 2.549 -12.751 1.00 87.06 97 GLY A C 1
ATOM 738 O O . GLY A 1 97 ? 8.412 3.377 -12.243 1.00 87.06 97 GLY A O 1
ATOM 739 N N . LEU A 1 98 ? 9.710 1.568 -12.018 1.00 95.19 98 LEU A N 1
ATOM 740 C CA . LEU A 1 98 ? 9.390 1.411 -10.581 1.00 95.19 98 LEU A CA 1
ATOM 741 C C . LEU A 1 98 ? 10.034 2.474 -9.676 1.00 95.19 98 LEU A C 1
ATOM 743 O O . LEU A 1 98 ? 9.522 2.747 -8.589 1.00 95.19 98 LEU A O 1
ATOM 747 N N . SER A 1 99 ? 11.065 3.172 -10.162 1.00 95.12 99 SER A N 1
ATOM 748 C CA . SER A 1 99 ? 11.645 4.337 -9.479 1.00 95.12 99 SER A CA 1
ATOM 749 C C . SER A 1 99 ? 10.609 5.422 -9.166 1.00 95.12 99 SER A C 1
ATOM 751 O O . SER A 1 99 ? 10.745 6.139 -8.180 1.00 95.12 99 SER A O 1
ATOM 753 N N . ARG A 1 100 ? 9.502 5.493 -9.927 1.00 96.06 100 ARG A N 1
ATOM 754 C CA . ARG A 1 100 ? 8.384 6.409 -9.638 1.00 96.06 100 ARG A CA 1
ATOM 755 C C . ARG A 1 100 ? 7.843 6.252 -8.215 1.00 96.06 100 ARG A C 1
ATOM 757 O O . ARG A 1 100 ? 7.422 7.245 -7.627 1.00 96.06 100 ARG A O 1
ATOM 764 N N . PHE A 1 101 ? 7.864 5.037 -7.664 1.00 97.62 101 PHE A N 1
ATOM 765 C CA . PHE A 1 101 ? 7.407 4.754 -6.305 1.00 97.62 101 PHE A CA 1
ATOM 766 C C . PHE A 1 101 ? 8.453 5.139 -5.262 1.00 97.62 101 PHE A C 1
ATOM 768 O O . PHE A 1 101 ? 8.112 5.826 -4.302 1.00 97.62 101 PHE A O 1
ATOM 775 N N . THR A 1 102 ? 9.721 4.765 -5.458 1.00 97.06 102 THR A N 1
ATOM 776 C CA . THR A 1 102 ? 10.792 5.093 -4.501 1.00 97.06 102 THR A CA 1
ATOM 777 C C . THR A 1 102 ? 10.986 6.597 -4.389 1.00 97.06 102 THR A C 1
ATOM 779 O O . THR A 1 102 ? 10.991 7.129 -3.280 1.00 97.06 102 THR A O 1
ATOM 782 N N . THR A 1 103 ? 11.015 7.304 -5.522 1.00 96.19 103 THR A N 1
ATOM 783 C CA . THR A 1 103 ? 11.123 8.764 -5.552 1.00 96.19 103 THR A CA 1
ATOM 784 C C . THR A 1 103 ? 9.938 9.430 -4.845 1.00 96.19 103 THR A C 1
ATOM 786 O O . THR A 1 103 ? 10.134 10.381 -4.092 1.00 96.19 103 THR A O 1
ATOM 789 N N . ALA A 1 104 ? 8.712 8.922 -5.031 1.00 96.62 104 ALA A N 1
ATOM 790 C CA . ALA A 1 104 ? 7.535 9.455 -4.344 1.00 96.62 104 ALA A CA 1
ATOM 791 C C . ALA A 1 104 ? 7.563 9.182 -2.829 1.00 96.62 104 ALA A C 1
ATOM 793 O O . ALA A 1 104 ? 7.183 10.053 -2.055 1.00 96.62 104 ALA A O 1
ATOM 794 N N . GLN A 1 105 ? 8.035 8.005 -2.400 1.00 97.94 105 GLN A N 1
ATOM 795 C CA . GLN A 1 105 ? 8.033 7.584 -0.995 1.00 97.94 105 GLN A CA 1
ATOM 796 C C . GLN A 1 105 ? 9.159 8.195 -0.147 1.00 97.94 105 GLN A C 1
ATOM 798 O O . GLN A 1 105 ? 8.954 8.391 1.054 1.00 97.94 105 GLN A O 1
ATOM 803 N N . LYS A 1 106 ? 10.315 8.520 -0.746 1.00 94.69 106 LYS A N 1
ATOM 804 C CA . LYS A 1 106 ? 11.562 8.937 -0.069 1.00 94.69 106 LYS A CA 1
ATOM 805 C C . LYS A 1 106 ? 11.381 9.996 1.026 1.00 94.69 106 LYS A C 1
ATOM 807 O O . LYS A 1 106 ? 12.054 9.936 2.048 1.00 94.69 106 LYS A O 1
ATOM 812 N N . GLY A 1 107 ? 10.462 10.946 0.835 1.00 91.88 107 GLY A N 1
ATOM 813 C CA . GLY A 1 107 ? 10.167 12.011 1.806 1.00 91.88 107 GLY A CA 1
ATOM 814 C C . GLY A 1 107 ? 8.784 11.940 2.461 1.00 91.88 107 GLY A C 1
ATOM 815 O O . GLY A 1 107 ? 8.473 12.764 3.317 1.00 91.88 107 GLY A O 1
ATOM 816 N N . THR A 1 108 ? 7.925 11.000 2.064 1.00 96.38 108 THR A N 1
ATOM 817 C CA . THR A 1 108 ? 6.511 10.987 2.479 1.00 96.38 108 THR A CA 1
ATOM 818 C C . THR A 1 108 ? 6.120 9.744 3.260 1.00 96.38 108 THR A C 1
ATOM 820 O O . THR A 1 108 ? 5.134 9.784 3.993 1.00 96.38 108 THR A O 1
ATOM 823 N N . PHE A 1 109 ? 6.855 8.638 3.107 1.00 98.44 109 PHE A N 1
ATOM 824 C CA . PHE A 1 109 ? 6.458 7.345 3.660 1.00 98.44 109 PHE A CA 1
ATOM 825 C C . PHE A 1 109 ? 6.332 7.375 5.186 1.00 98.44 109 PHE A C 1
ATOM 827 O O . PHE A 1 109 ? 5.305 6.971 5.720 1.00 98.44 109 PHE A O 1
ATOM 834 N N . GLN A 1 110 ? 7.316 7.943 5.889 1.00 98.38 110 GLN A N 1
ATOM 835 C CA . GLN A 1 110 ? 7.287 8.015 7.355 1.00 98.38 110 GLN A CA 1
ATOM 836 C C . GLN A 1 110 ? 6.084 8.812 7.876 1.00 98.38 110 GLN A C 1
ATOM 838 O O . GLN A 1 110 ? 5.425 8.408 8.833 1.00 98.38 110 GLN A O 1
ATOM 843 N N . LYS A 1 111 ? 5.731 9.908 7.194 1.00 98.50 111 LYS A N 1
ATOM 844 C CA . LYS A 1 111 ? 4.528 10.683 7.513 1.00 98.50 111 LYS A CA 1
ATOM 845 C C . LYS A 1 111 ? 3.256 9.867 7.266 1.00 98.50 111 LYS A C 1
ATOM 847 O O . LYS A 1 111 ? 2.384 9.838 8.128 1.00 98.50 111 LYS A O 1
ATOM 852 N N . ALA A 1 112 ? 3.165 9.185 6.124 1.00 98.62 112 ALA A N 1
ATOM 853 C CA . ALA A 1 112 ? 2.032 8.322 5.796 1.00 98.62 112 ALA A CA 1
ATOM 854 C C . ALA A 1 112 ? 1.840 7.207 6.838 1.00 98.62 112 ALA A C 1
ATOM 856 O O . ALA A 1 112 ? 0.723 6.973 7.299 1.00 98.62 112 ALA A O 1
ATOM 857 N N . LEU A 1 113 ? 2.931 6.556 7.249 1.00 98.81 113 LEU A N 1
ATOM 858 C CA . LEU A 1 113 ? 2.909 5.504 8.263 1.00 98.81 113 LEU A CA 1
ATOM 859 C C . LEU A 1 113 ? 2.421 6.042 9.613 1.00 98.81 113 LEU A C 1
ATOM 861 O O . LEU A 1 113 ? 1.581 5.417 10.259 1.00 98.81 113 LEU A O 1
ATOM 865 N N . GLN A 1 114 ? 2.882 7.230 10.016 1.00 98.75 114 GLN A N 1
ATOM 866 C CA . GLN A 1 114 ? 2.420 7.868 11.247 1.00 98.75 114 GLN A CA 1
ATOM 867 C C . GLN A 1 114 ? 0.930 8.240 11.194 1.00 98.75 114 GLN A C 1
ATOM 869 O O . GLN A 1 114 ? 0.227 8.071 12.186 1.00 98.75 114 GLN A O 1
ATOM 874 N N . GLU A 1 115 ? 0.423 8.711 10.051 1.00 98.75 115 GLU A N 1
ATOM 875 C CA . GLU A 1 115 ? -1.009 8.994 9.870 1.00 98.75 115 GLU A CA 1
ATOM 876 C C . GLU A 1 115 ? -1.869 7.744 10.108 1.00 98.75 115 GLU A C 1
ATOM 878 O O . GLU A 1 115 ? -2.874 7.800 10.821 1.00 98.75 115 GLU A O 1
ATOM 883 N N . ILE A 1 116 ? -1.451 6.597 9.566 1.00 98.75 116 ILE A N 1
ATOM 884 C CA . ILE A 1 116 ? -2.158 5.329 9.770 1.00 98.75 116 ILE A CA 1
ATOM 885 C C . ILE A 1 116 ? -2.025 4.834 11.206 1.00 98.75 116 ILE A C 1
ATOM 887 O O . ILE A 1 116 ? -3.033 4.442 11.786 1.00 98.75 116 ILE A O 1
ATOM 891 N N . ARG A 1 117 ? -0.850 4.939 11.832 1.00 98.62 117 ARG A N 1
ATOM 892 C CA . ARG A 1 117 ? -0.687 4.623 13.263 1.00 98.62 117 ARG A CA 1
ATOM 893 C C . ARG A 1 117 ? -1.551 5.505 14.169 1.00 98.62 117 ARG A C 1
ATOM 895 O O . ARG A 1 117 ? -2.064 5.033 15.176 1.00 98.62 117 ARG A O 1
ATOM 902 N N . ASN A 1 118 ? -1.788 6.755 13.775 1.00 98.50 118 ASN A N 1
ATOM 903 C CA . ASN A 1 118 ? -2.714 7.667 14.455 1.00 98.50 118 ASN A CA 1
ATOM 904 C C . ASN A 1 118 ? -4.195 7.370 14.134 1.00 98.50 118 ASN A C 1
ATOM 906 O O . ASN A 1 118 ? -5.100 8.018 14.665 1.00 98.50 118 ASN A O 1
ATOM 910 N N . GLY A 1 119 ? -4.458 6.393 13.265 1.00 98.25 119 GLY A N 1
ATOM 911 C CA . GLY A 1 119 ? -5.785 5.883 12.958 1.00 98.25 119 GLY A CA 1
ATOM 912 C C . GLY A 1 119 ? -6.554 6.667 11.902 1.00 98.25 119 GLY A C 1
ATOM 913 O O . GLY A 1 119 ? -7.760 6.447 11.762 1.00 98.25 119 GLY A O 1
ATOM 914 N N . ARG A 1 120 ? -5.905 7.578 11.163 1.00 98.38 120 ARG A N 1
ATOM 915 C CA . ARG A 1 120 ? -6.557 8.307 10.070 1.00 98.38 120 ARG A CA 1
ATOM 916 C C . ARG A 1 120 ? -5.567 8.866 9.052 1.00 98.38 120 ARG A C 1
ATOM 918 O O . ARG A 1 120 ? -4.735 9.711 9.371 1.00 98.38 120 ARG A O 1
ATOM 925 N N . LYS A 1 121 ? -5.769 8.503 7.787 1.00 98.38 121 LYS A N 1
ATOM 926 C CA . LYS A 1 121 ? -5.133 9.135 6.630 1.00 98.38 121 LYS A CA 1
ATOM 927 C C . LYS A 1 121 ? -5.563 10.599 6.496 1.00 98.38 121 LYS A C 1
ATOM 929 O O . LYS A 1 121 ? -6.756 10.908 6.517 1.00 98.38 121 LYS A O 1
ATOM 934 N N . THR A 1 122 ? -4.598 11.499 6.307 1.00 97.81 122 THR A N 1
ATOM 935 C CA . THR A 1 122 ? -4.842 12.949 6.174 1.00 97.81 122 THR A CA 1
ATOM 936 C C . THR A 1 122 ? -4.131 13.601 4.989 1.00 97.81 122 THR A C 1
ATOM 938 O O . THR A 1 122 ? -4.498 14.717 4.625 1.00 97.81 122 THR A O 1
ATOM 941 N N . SER A 1 123 ? -3.181 12.924 4.332 1.00 96.31 123 SER A N 1
ATOM 942 C CA . SER A 1 123 ? -2.483 13.468 3.160 1.00 96.31 123 SER A CA 1
ATOM 943 C C . SER A 1 123 ? -2.523 12.570 1.908 1.00 96.31 123 SER A C 1
ATOM 945 O O . SER A 1 123 ? -3.095 11.474 1.884 1.00 96.31 123 SER A O 1
ATOM 947 N N . CYS A 1 124 ? -2.008 13.095 0.793 1.00 95.50 124 CYS A N 1
ATOM 948 C CA . CYS A 1 124 ? -2.187 12.559 -0.560 1.00 95.50 124 CYS A CA 1
ATOM 949 C C . CYS A 1 124 ? -1.102 11.542 -0.955 1.00 95.50 124 CYS A C 1
ATOM 951 O O . CYS A 1 124 ? -0.293 11.818 -1.835 1.00 95.50 124 CYS A O 1
ATOM 953 N N . TRP A 1 125 ? -1.090 10.363 -0.327 1.00 97.69 125 TRP A N 1
ATOM 954 C CA . TRP A 1 125 ? -0.081 9.320 -0.591 1.00 97.69 125 TRP A CA 1
ATOM 955 C C . TRP A 1 125 ? -0.627 7.968 -1.065 1.00 97.69 125 TRP A C 1
ATOM 957 O O . TRP A 1 125 ? 0.152 7.057 -1.341 1.00 97.69 125 TRP A O 1
ATOM 967 N N . MET A 1 126 ? -1.954 7.831 -1.182 1.00 97.62 126 MET A N 1
ATOM 968 C CA . MET A 1 126 ? -2.621 6.537 -1.388 1.00 97.62 126 MET A CA 1
ATOM 969 C C . MET A 1 126 ? -2.002 5.727 -2.531 1.00 97.62 126 MET A C 1
ATOM 971 O O . MET A 1 126 ? -1.647 4.573 -2.350 1.00 97.62 126 MET A O 1
ATOM 975 N N . TRP A 1 127 ? -1.818 6.354 -3.690 1.00 97.50 127 TRP A N 1
ATOM 976 C CA . TRP A 1 127 ? -1.457 5.668 -4.929 1.00 97.50 127 TRP A CA 1
ATOM 977 C C . TRP A 1 127 ? -0.070 5.044 -4.932 1.00 97.50 127 TRP A C 1
ATOM 979 O O . TRP A 1 127 ? 0.124 3.991 -5.523 1.00 97.50 127 TRP A O 1
ATOM 989 N N . PHE A 1 128 ? 0.897 5.707 -4.306 1.00 97.38 128 PHE A N 1
ATOM 990 C CA . PHE A 1 128 ? 2.291 5.290 -4.380 1.00 97.38 128 PHE A CA 1
ATOM 991 C C . PHE A 1 128 ? 2.767 4.563 -3.125 1.00 97.38 128 PHE A C 1
ATOM 993 O O . PHE A 1 128 ? 3.832 3.964 -3.179 1.00 97.38 128 PHE A O 1
ATOM 1000 N N . VAL A 1 129 ? 2.008 4.588 -2.022 1.00 98.31 129 VAL A N 1
ATOM 1001 C CA . VAL A 1 129 ? 2.279 3.753 -0.834 1.00 98.31 129 VAL A CA 1
ATOM 1002 C C . VAL A 1 129 ? 1.389 2.509 -0.798 1.00 98.31 129 VAL A C 1
ATOM 1004 O O . VAL A 1 129 ? 1.845 1.456 -0.367 1.00 98.31 129 VAL A O 1
ATOM 1007 N N . ILE A 1 130 ? 0.145 2.600 -1.287 1.00 98.31 130 ILE A N 1
ATOM 1008 C CA . ILE A 1 130 ? -0.799 1.477 -1.408 1.00 98.31 130 ILE A CA 1
ATOM 1009 C C . ILE A 1 130 ? -1.269 1.381 -2.876 1.00 98.31 130 ILE A C 1
ATOM 1011 O O . ILE A 1 130 ? -2.389 1.789 -3.207 1.00 98.31 130 ILE A O 1
ATOM 1015 N N . PRO A 1 131 ? -0.414 0.878 -3.789 1.00 97.69 131 PRO A N 1
ATOM 1016 C CA . PRO A 1 131 ? -0.732 0.818 -5.213 1.00 97.69 131 PRO A CA 1
ATOM 1017 C C . PRO A 1 131 ? -1.871 -0.158 -5.516 1.00 97.69 131 PRO A C 1
ATOM 1019 O O . PRO A 1 131 ? -2.050 -1.165 -4.826 1.00 97.69 131 PRO A O 1
ATOM 1022 N N . THR A 1 132 ? -2.628 0.120 -6.575 1.00 97.56 132 THR A N 1
ATOM 1023 C CA . THR A 1 132 ? -3.776 -0.686 -7.023 1.00 97.56 132 THR A CA 1
ATOM 1024 C C . THR A 1 132 ? -3.583 -1.180 -8.456 1.00 97.56 132 THR A C 1
ATOM 1026 O O . THR A 1 132 ? -2.820 -0.565 -9.204 1.00 97.56 132 THR A O 1
ATOM 1029 N N . PRO A 1 133 ? -4.294 -2.236 -8.889 1.00 96.75 133 PRO A N 1
ATOM 1030 C CA . PRO A 1 133 ? -4.320 -2.594 -10.304 1.00 96.75 133 PRO A CA 1
ATOM 1031 C C . PRO A 1 133 ? -4.988 -1.496 -11.159 1.00 96.75 133 PRO A C 1
ATOM 1033 O O . PRO A 1 133 ? -5.751 -0.683 -10.618 1.00 96.75 133 PRO A O 1
ATOM 1036 N N . PRO A 1 134 ? -4.736 -1.467 -12.483 1.00 94.31 134 PRO A N 1
ATOM 1037 C CA . PRO A 1 134 ? -5.457 -0.608 -13.416 1.00 94.31 134 PRO A CA 1
ATOM 1038 C C . PRO A 1 134 ? -6.966 -0.838 -13.329 1.00 94.31 134 PRO A C 1
ATOM 1040 O O . PRO A 1 134 ? -7.435 -1.977 -13.285 1.00 94.31 134 PRO A O 1
ATOM 1043 N N . TYR A 1 135 ? -7.745 0.243 -13.336 1.00 92.69 135 TYR A N 1
ATOM 1044 C CA . TYR A 1 135 ? -9.204 0.151 -13.352 1.00 92.69 135 TYR A CA 1
ATOM 1045 C C . TYR A 1 135 ? -9.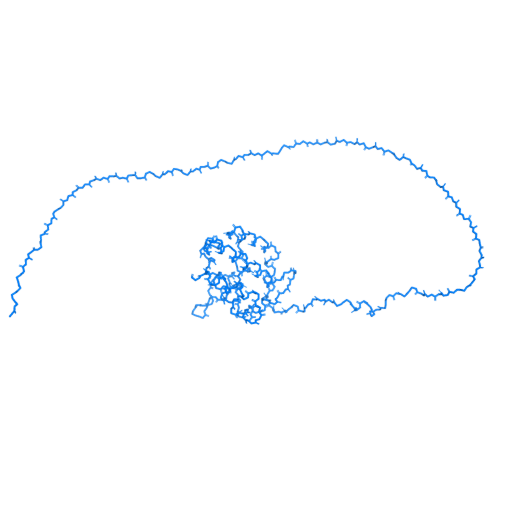711 0.225 -14.793 1.00 92.69 135 TYR A C 1
ATOM 1047 O O . TYR A 1 135 ? -9.794 1.308 -15.367 1.00 92.69 135 TYR A O 1
ATOM 1055 N N . ILE A 1 136 ? -10.025 -0.924 -15.392 1.00 92.06 136 ILE A N 1
ATOM 1056 C CA . ILE A 1 136 ? -10.433 -1.021 -16.799 1.00 92.06 136 ILE A CA 1
ATOM 1057 C C . ILE A 1 136 ? -11.961 -1.083 -16.918 1.00 92.06 136 ILE A C 1
ATOM 1059 O O . ILE A 1 136 ? -12.602 -1.936 -16.309 1.00 92.06 136 ILE A O 1
ATOM 1063 N N . VAL A 1 137 ? -12.541 -0.205 -17.742 1.00 91.19 137 VAL A N 1
ATOM 1064 C CA . VAL A 1 137 ? -13.971 -0.202 -18.094 1.00 91.19 137 VAL A CA 1
ATOM 1065 C C . VAL A 1 137 ? -14.099 -0.126 -19.612 1.00 91.19 137 VAL A C 1
ATOM 1067 O O . VAL A 1 137 ? -13.610 0.825 -20.223 1.00 91.19 137 VAL A O 1
ATOM 1070 N N . ASN A 1 138 ? -14.756 -1.116 -20.224 1.00 92.81 138 ASN A N 1
ATOM 1071 C CA . ASN A 1 138 ? -14.911 -1.244 -21.682 1.00 92.81 138 ASN A CA 1
ATOM 1072 C C . ASN A 1 138 ? -13.569 -1.179 -22.438 1.00 92.81 138 ASN A C 1
ATOM 1074 O O . ASN A 1 138 ? -13.447 -0.486 -23.443 1.00 92.81 138 ASN A O 1
ATOM 1078 N N . GLY A 1 139 ? -12.536 -1.842 -21.908 1.00 90.94 139 GLY A N 1
ATOM 1079 C CA . GLY A 1 139 ? -11.191 -1.852 -22.497 1.00 90.94 139 GLY A CA 1
ATOM 1080 C C . GLY A 1 139 ? -10.384 -0.561 -22.305 1.00 90.94 139 GLY A C 1
ATOM 1081 O O . GLY A 1 139 ? -9.250 -0.489 -22.763 1.00 90.94 139 GLY A O 1
ATOM 1082 N N . VAL A 1 140 ? -10.926 0.444 -21.608 1.00 90.06 140 VAL A N 1
ATOM 1083 C CA . VAL A 1 140 ? -10.250 1.725 -21.361 1.00 90.06 140 VAL A CA 1
ATOM 1084 C C . VAL A 1 140 ? -9.951 1.886 -19.878 1.00 90.06 140 VAL A C 1
ATOM 1086 O O . VAL A 1 140 ? -10.841 1.751 -19.037 1.00 90.06 140 VAL A O 1
ATOM 1089 N N . GLU A 1 141 ? -8.708 2.234 -19.549 1.00 90.44 141 GLU A N 1
ATOM 1090 C CA . GLU A 1 141 ? -8.336 2.564 -18.176 1.00 90.44 141 GLU A CA 1
ATOM 1091 C C . GLU A 1 141 ? -9.011 3.866 -17.717 1.00 90.44 141 GLU A C 1
ATOM 1093 O O . GLU A 1 141 ? -8.930 4.918 -18.359 1.00 90.44 141 GLU A O 1
ATOM 1098 N N . LYS A 1 142 ? -9.694 3.799 -16.577 1.00 90.69 142 LYS A N 1
ATOM 1099 C CA . LYS A 1 142 ? -10.397 4.905 -15.930 1.00 90.69 142 LYS A CA 1
ATOM 1100 C C . LYS A 1 142 ? -9.648 5.356 -14.675 1.00 90.69 142 LYS A C 1
ATOM 1102 O O . LYS A 1 142 ? -8.892 4.613 -14.060 1.00 90.69 142 LYS A O 1
ATOM 1107 N N . GLY A 1 143 ? -9.906 6.593 -14.259 1.00 87.38 143 GLY A N 1
ATOM 1108 C CA . GLY A 1 143 ? -9.300 7.206 -13.075 1.00 87.38 143 GLY A CA 1
ATOM 1109 C C . GLY A 1 143 ? -8.536 8.486 -13.400 1.00 87.38 143 GLY A C 1
ATOM 1110 O O . GLY A 1 143 ? -8.473 8.921 -14.551 1.00 87.38 143 GLY A O 1
ATOM 1111 N N . SER A 1 144 ? -7.967 9.112 -12.371 1.00 91.69 144 SER A N 1
ATOM 1112 C CA . SER A 1 144 ? -7.131 10.304 -12.542 1.00 91.69 144 SER A CA 1
ATOM 1113 C C . SER A 1 144 ? -5.816 9.964 -13.257 1.00 91.69 144 SER A C 1
ATOM 1115 O O . SER A 1 144 ? -5.408 8.803 -13.323 1.00 91.69 144 SER A O 1
ATOM 1117 N N . SER A 1 145 ? -5.113 10.979 -13.763 1.00 92.69 145 SER A N 1
ATOM 1118 C CA . SER A 1 145 ? -3.753 10.805 -14.295 1.00 92.69 145 SER A CA 1
ATOM 1119 C C . SER A 1 145 ? -2.802 10.193 -13.258 1.00 92.69 145 SER A C 1
ATOM 1121 O O . SER A 1 145 ? -1.960 9.369 -13.605 1.00 92.69 145 SER A O 1
ATOM 1123 N N . VAL A 1 146 ? -2.978 10.543 -11.979 1.00 92.62 146 VAL A N 1
ATOM 1124 C CA . VAL A 1 146 ? -2.194 10.003 -10.861 1.00 92.62 146 VAL A CA 1
ATOM 1125 C C . VAL A 1 146 ? -2.530 8.533 -10.597 1.00 92.62 146 VAL A C 1
ATOM 1127 O O . VAL A 1 146 ? -1.607 7.756 -10.372 1.00 92.62 146 VAL A O 1
ATOM 1130 N N . ASN A 1 147 ? -3.808 8.128 -10.690 1.00 92.06 147 ASN A N 1
ATOM 1131 C CA . ASN A 1 147 ? -4.188 6.713 -10.588 1.00 92.06 147 ASN A CA 1
ATOM 1132 C C . ASN A 1 147 ? -3.447 5.888 -11.642 1.00 92.06 147 ASN A C 1
ATOM 1134 O O . ASN A 1 147 ? -2.791 4.919 -11.286 1.00 92.06 147 ASN A O 1
ATOM 1138 N N . ARG A 1 148 ? -3.515 6.305 -12.914 1.00 93.12 148 ARG A N 1
ATOM 1139 C CA . ARG A 1 148 ? -2.881 5.574 -14.023 1.00 93.12 148 ARG A CA 1
ATOM 1140 C C . ARG A 1 148 ? -1.362 5.517 -13.878 1.00 93.12 148 ARG A C 1
ATOM 1142 O O . ARG A 1 148 ? -0.754 4.478 -14.084 1.00 93.12 148 ARG A O 1
ATOM 1149 N N . LYS A 1 149 ? -0.740 6.622 -13.444 1.00 94.56 149 LYS A N 1
ATOM 1150 C CA . LYS A 1 149 ? 0.714 6.694 -13.216 1.00 94.56 149 LYS A CA 1
ATOM 1151 C C . LYS A 1 149 ? 1.213 5.656 -12.203 1.00 94.56 149 LYS A C 1
ATOM 1153 O O . LYS A 1 149 ? 2.332 5.168 -12.340 1.00 94.56 149 LYS A O 1
ATOM 1158 N N . PHE A 1 150 ? 0.430 5.358 -11.170 1.00 96.44 150 PHE A N 1
ATOM 1159 C CA . PHE A 1 150 ? 0.834 4.472 -10.073 1.00 96.44 150 PHE A CA 1
ATOM 1160 C C . PHE A 1 150 ? 0.087 3.136 -10.052 1.00 96.44 150 PHE A C 1
ATOM 1162 O O . PHE A 1 150 ? 0.279 2.351 -9.124 1.00 96.44 150 PHE A O 1
ATOM 1169 N N . ALA A 1 151 ? -0.733 2.858 -11.064 1.00 96.25 151 ALA A N 1
ATOM 1170 C CA . ALA A 1 151 ? -1.310 1.540 -11.240 1.00 96.25 151 ALA A CA 1
ATOM 1171 C C . ALA A 1 151 ? -0.200 0.506 -11.499 1.00 96.25 151 ALA A C 1
ATOM 1173 O O . ALA A 1 151 ? 0.860 0.836 -12.045 1.00 96.25 151 ALA A O 1
ATOM 1174 N N . LEU A 1 152 ? -0.445 -0.732 -11.069 1.00 96.38 152 LEU A N 1
ATOM 1175 C CA . LEU A 1 152 ? 0.470 -1.860 -11.246 1.00 96.38 152 LEU A CA 1
ATOM 1176 C C . LEU A 1 152 ? -0.239 -3.017 -11.942 1.00 96.38 152 LEU A C 1
ATOM 1178 O O . LEU A 1 152 ? -1.239 -3.530 -11.441 1.00 96.38 152 LEU A O 1
ATOM 1182 N N . SER A 1 153 ? 0.315 -3.473 -13.062 1.00 95.38 153 SER A N 1
ATOM 1183 C CA . SER A 1 153 ? 0.005 -4.812 -13.580 1.00 95.38 153 SER A CA 1
ATOM 1184 C C . SER A 1 153 ? 0.497 -5.908 -12.620 1.00 95.38 153 SER A C 1
ATOM 1186 O O . SER A 1 153 ? 1.335 -5.651 -11.756 1.00 95.38 153 SER A O 1
ATOM 1188 N N . ASP A 1 154 ? 0.029 -7.150 -12.779 1.00 95.56 154 ASP A N 1
ATOM 1189 C CA . ASP A 1 154 ? 0.478 -8.279 -11.945 1.00 95.56 154 ASP A CA 1
ATOM 1190 C C . ASP A 1 154 ? 2.012 -8.485 -12.019 1.00 95.56 154 ASP A C 1
ATOM 1192 O O . ASP A 1 154 ? 2.658 -8.742 -11.001 1.00 95.56 154 ASP A O 1
ATOM 1196 N N . ASP A 1 155 ? 2.626 -8.300 -13.195 1.00 95.06 155 ASP A N 1
ATOM 1197 C CA . ASP A 1 155 ? 4.080 -8.441 -13.385 1.00 95.06 155 ASP A CA 1
ATOM 1198 C C . ASP A 1 155 ? 4.895 -7.283 -12.802 1.00 95.06 155 ASP A C 1
ATOM 1200 O O . ASP A 1 155 ? 6.029 -7.479 -12.339 1.00 95.06 155 ASP A O 1
ATOM 1204 N N . GLU A 1 156 ? 4.340 -6.070 -12.818 1.00 96.31 156 GLU A N 1
ATOM 1205 C CA . GLU A 1 156 ? 4.931 -4.937 -12.111 1.00 96.31 156 GLU A CA 1
ATOM 1206 C C . GLU A 1 156 ? 4.749 -5.073 -10.602 1.00 96.31 156 GLU A C 1
ATOM 1208 O O . GLU A 1 156 ? 5.666 -4.725 -9.871 1.00 96.31 156 GLU A O 1
ATOM 1213 N N . ALA A 1 157 ? 3.625 -5.610 -10.122 1.00 97.69 157 ALA A N 1
ATOM 1214 C CA . ALA A 1 157 ? 3.379 -5.835 -8.701 1.00 97.69 157 ALA A CA 1
ATOM 1215 C C . ALA A 1 157 ? 4.352 -6.863 -8.104 1.00 97.69 157 ALA A C 1
ATOM 1217 O O . ALA A 1 157 ? 4.865 -6.645 -7.008 1.00 97.69 157 ALA A O 1
ATOM 1218 N N . ARG A 1 158 ? 4.680 -7.935 -8.842 1.00 97.00 158 ARG A N 1
ATOM 1219 C CA . ARG A 1 158 ? 5.764 -8.865 -8.460 1.00 97.00 158 ARG A CA 1
ATOM 1220 C C . ARG A 1 158 ? 7.088 -8.131 -8.309 1.00 97.00 158 ARG A C 1
ATOM 1222 O O . ARG A 1 158 ? 7.739 -8.225 -7.278 1.00 97.00 158 ARG A O 1
ATOM 1229 N N . ALA A 1 159 ? 7.447 -7.343 -9.317 1.00 96.75 159 ALA A N 1
ATOM 1230 C CA . ALA A 1 159 ? 8.699 -6.600 -9.295 1.00 96.75 159 ALA A CA 1
ATOM 1231 C C . ALA A 1 159 ? 8.727 -5.489 -8.246 1.00 96.75 159 ALA A C 1
ATOM 1233 O O . ALA A 1 159 ? 9.783 -5.220 -7.690 1.00 96.75 159 ALA A O 1
ATOM 1234 N N . TYR A 1 160 ? 7.585 -4.873 -7.943 1.00 97.88 160 TYR A N 1
ATOM 1235 C CA . TYR A 1 160 ? 7.440 -3.888 -6.877 1.00 97.88 160 TYR A CA 1
ATOM 1236 C C . TYR A 1 160 ? 7.882 -4.478 -5.532 1.00 97.88 160 TYR A C 1
ATOM 1238 O O . TYR A 1 160 ? 8.595 -3.812 -4.790 1.00 97.88 160 TYR A O 1
ATOM 1246 N N . LEU A 1 161 ? 7.538 -5.741 -5.244 1.00 97.75 161 LEU A N 1
ATOM 1247 C CA . LEU A 1 161 ? 7.964 -6.436 -4.020 1.00 97.75 161 LEU A CA 1
ATOM 1248 C C . LEU A 1 161 ? 9.450 -6.841 -4.007 1.00 97.75 161 LEU A C 1
ATOM 1250 O O . LEU A 1 161 ? 9.966 -7.271 -2.981 1.00 97.75 161 LEU A O 1
ATOM 1254 N N . GLU A 1 162 ? 10.159 -6.703 -5.119 1.00 96.75 162 GLU A N 1
ATOM 1255 C CA . GLU A 1 162 ? 11.594 -6.997 -5.211 1.00 96.75 162 GLU A CA 1
ATOM 1256 C C . GLU A 1 162 ? 12.435 -5.727 -5.385 1.00 96.75 162 GLU A C 1
ATOM 1258 O O . GLU A 1 162 ? 13.664 -5.796 -5.447 1.00 96.75 162 GLU A O 1
ATOM 1263 N N . PHE A 1 163 ? 11.787 -4.564 -5.497 1.00 96.75 163 PHE A N 1
ATOM 1264 C CA . PHE A 1 163 ? 12.438 -3.332 -5.909 1.00 96.75 163 PHE A CA 1
ATOM 1265 C C . PHE A 1 163 ? 12.928 -2.507 -4.719 1.00 96.75 163 PHE A C 1
ATOM 1267 O O . PHE A 1 163 ? 12.174 -2.136 -3.813 1.00 96.75 163 PHE A O 1
ATOM 1274 N N . GLU A 1 164 ? 14.206 -2.152 -4.790 1.00 96.19 164 GLU A N 1
ATOM 1275 C CA . GLU A 1 164 ? 14.874 -1.256 -3.862 1.00 96.19 164 GLU A CA 1
ATOM 1276 C C . GLU A 1 164 ? 15.730 -0.265 -4.652 1.00 96.19 164 GLU A C 1
ATOM 1278 O O . GLU A 1 164 ? 16.532 -0.653 -5.503 1.00 96.19 164 GLU A O 1
ATOM 1283 N N . ALA A 1 165 ? 15.543 1.025 -4.385 1.00 95.50 165 ALA A N 1
ATOM 1284 C CA . ALA A 1 165 ? 16.329 2.094 -4.988 1.00 95.50 165 ALA A CA 1
ATOM 1285 C C . ALA A 1 165 ? 16.310 3.334 -4.095 1.00 95.50 165 ALA A C 1
ATOM 1287 O O . ALA A 1 165 ? 15.363 3.560 -3.347 1.00 95.50 165 ALA A O 1
ATOM 1288 N N . GLU A 1 166 ? 17.350 4.165 -4.189 1.00 91.25 166 GLU A N 1
ATOM 1289 C CA . GLU A 1 166 ? 17.445 5.439 -3.456 1.00 91.25 166 GLU A CA 1
ATOM 1290 C C . GLU A 1 166 ? 17.312 5.320 -1.921 1.00 91.25 166 GLU A C 1
ATOM 1292 O O . GLU A 1 166 ? 16.877 6.267 -1.264 1.00 91.25 166 GLU A O 1
ATOM 1297 N N . GLY A 1 167 ? 17.673 4.164 -1.351 1.00 94.38 167 GLY A N 1
ATOM 1298 C CA . GLY A 1 167 ? 17.498 3.872 0.078 1.00 94.38 167 GLY A CA 1
ATOM 1299 C C . GLY A 1 167 ? 16.053 3.553 0.481 1.00 94.38 167 GLY A C 1
ATOM 1300 O O . GLY A 1 167 ? 15.735 3.558 1.666 1.00 94.38 167 GLY A O 1
ATOM 1301 N N . VAL A 1 168 ? 15.170 3.300 -0.488 1.00 96.94 168 VAL A N 1
ATOM 1302 C CA . VAL A 1 168 ? 13.772 2.922 -0.274 1.00 96.94 168 VAL A CA 1
ATOM 1303 C C . VAL A 1 168 ? 13.568 1.478 -0.718 1.00 96.94 168 VAL A C 1
ATOM 1305 O O . VAL A 1 168 ? 13.729 1.165 -1.897 1.00 96.94 168 VAL A O 1
ATOM 1308 N N . ASN A 1 169 ? 13.152 0.621 0.215 1.00 98.00 169 ASN A N 1
ATOM 1309 C CA . ASN A 1 169 ? 12.731 -0.750 -0.058 1.00 98.00 169 ASN A CA 1
ATOM 1310 C C . ASN A 1 169 ? 11.195 -0.808 -0.124 1.00 98.00 169 ASN A C 1
ATOM 1312 O O . ASN A 1 169 ? 10.509 -0.611 0.882 1.00 98.00 169 ASN A O 1
ATOM 1316 N N . LEU A 1 170 ? 10.643 -1.044 -1.319 1.00 98.31 170 LEU A N 1
ATOM 1317 C CA . LEU A 1 170 ? 9.197 -0.952 -1.547 1.00 98.31 170 LEU A CA 1
ATOM 1318 C C . LEU A 1 170 ? 8.410 -2.068 -0.852 1.00 98.31 170 LEU A C 1
ATOM 1320 O O . LEU A 1 170 ? 7.304 -1.821 -0.367 1.00 98.31 170 LEU A O 1
ATOM 1324 N N . ARG A 1 171 ? 8.985 -3.272 -0.761 1.00 98.31 171 ARG A N 1
ATOM 1325 C CA . ARG A 1 171 ? 8.387 -4.407 -0.047 1.00 98.31 171 ARG A CA 1
ATOM 1326 C C . ARG A 1 171 ? 8.292 -4.139 1.441 1.00 98.31 171 ARG A C 1
AT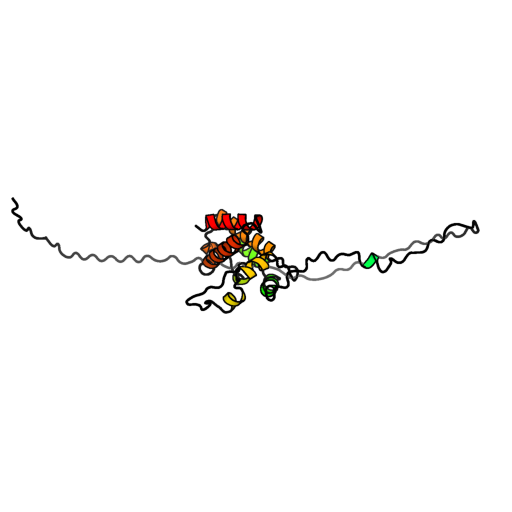OM 1328 O O . ARG A 1 171 ? 7.213 -4.295 2.004 1.00 98.31 171 ARG A O 1
ATOM 1335 N N . GLN A 1 172 ? 9.387 -3.695 2.057 1.00 98.75 172 GLN A N 1
ATOM 1336 C CA . GLN A 1 172 ? 9.402 -3.385 3.483 1.00 98.75 172 GLN A CA 1
ATOM 1337 C C . GLN A 1 172 ? 8.412 -2.266 3.810 1.00 98.75 172 GLN A C 1
ATOM 1339 O O . GLN A 1 172 ? 7.587 -2.419 4.704 1.00 98.75 172 GLN A O 1
ATOM 1344 N N . ASN A 1 173 ? 8.408 -1.187 3.024 1.00 98.75 173 ASN A N 1
ATOM 1345 C CA . ASN A 1 173 ? 7.470 -0.087 3.226 1.00 98.75 173 ASN A CA 1
ATOM 1346 C C . ASN A 1 173 ? 6.005 -0.530 3.087 1.00 98.75 173 ASN A C 1
ATOM 1348 O O . ASN A 1 173 ? 5.144 -0.112 3.865 1.00 98.75 173 ASN A O 1
ATOM 1352 N N . TYR A 1 174 ? 5.701 -1.380 2.104 1.00 98.81 174 TYR A N 1
ATOM 1353 C CA . TYR A 1 174 ? 4.352 -1.913 1.939 1.00 98.81 174 TYR A CA 1
ATOM 1354 C C . TYR A 1 174 ? 3.956 -2.820 3.112 1.00 98.81 174 TYR A C 1
ATOM 1356 O O . TYR A 1 174 ? 2.858 -2.671 3.646 1.00 98.81 174 TYR A O 1
ATOM 1364 N N . LEU A 1 175 ? 4.853 -3.701 3.565 1.00 98.88 175 LEU A N 1
ATOM 1365 C CA . LEU A 1 175 ? 4.638 -4.562 4.730 1.00 98.88 175 LEU A CA 1
ATOM 1366 C C . LEU A 1 175 ? 4.387 -3.750 6.009 1.00 98.88 175 LEU A C 1
ATOM 1368 O O . LEU A 1 175 ? 3.406 -4.007 6.711 1.00 98.88 175 LEU A O 1
ATOM 1372 N N . ASP A 1 176 ? 5.215 -2.743 6.286 1.00 98.88 176 ASP A N 1
ATOM 1373 C CA . ASP A 1 176 ? 5.068 -1.858 7.447 1.00 98.88 176 ASP A CA 1
ATOM 1374 C C . ASP A 1 176 ? 3.720 -1.125 7.414 1.00 98.88 176 ASP A C 1
ATOM 1376 O O . ASP A 1 176 ? 3.012 -1.045 8.423 1.00 98.88 176 ASP A O 1
ATOM 1380 N N . MET A 1 177 ? 3.327 -0.629 6.234 1.00 98.88 177 MET A N 1
ATOM 1381 C CA . MET A 1 177 ? 2.040 0.034 6.040 1.00 98.88 177 MET A CA 1
ATOM 1382 C C . MET A 1 177 ? 0.866 -0.924 6.275 1.00 98.88 177 MET A C 1
ATOM 1384 O O . MET A 1 177 ? -0.070 -0.581 6.995 1.00 98.88 177 MET A O 1
ATOM 1388 N N . MET A 1 178 ? 0.900 -2.127 5.697 1.00 98.88 178 MET A N 1
ATOM 1389 C CA . MET A 1 178 ? -0.165 -3.122 5.870 1.00 98.88 178 MET A CA 1
ATOM 1390 C C . MET A 1 178 ? -0.264 -3.604 7.319 1.00 98.88 178 MET A C 1
ATOM 1392 O O . MET A 1 178 ? -1.367 -3.774 7.833 1.00 98.88 178 MET A O 1
ATOM 1396 N N . THR A 1 179 ? 0.866 -3.741 8.010 1.00 98.88 179 THR A N 1
ATOM 1397 C CA . THR A 1 179 ? 0.898 -4.083 9.437 1.00 98.88 179 THR A CA 1
ATOM 1398 C C . THR A 1 179 ? 0.202 -3.006 10.271 1.00 98.88 179 THR A C 1
ATOM 1400 O O . THR A 1 179 ? -0.717 -3.321 11.026 1.00 98.88 179 THR A O 1
ATOM 1403 N N . ALA A 1 180 ? 0.536 -1.728 10.057 1.00 98.88 180 ALA A N 1
ATOM 1404 C CA . ALA A 1 180 ? -0.120 -0.617 10.749 1.00 98.88 180 ALA A CA 1
ATOM 1405 C C . ALA A 1 180 ? -1.628 -0.534 10.439 1.00 98.88 180 ALA A C 1
ATOM 1407 O O . ALA A 1 180 ? -2.436 -0.235 11.319 1.00 98.88 180 ALA A O 1
ATOM 1408 N N . VAL A 1 181 ? -2.033 -0.827 9.197 1.00 98.81 181 VAL A N 1
ATOM 1409 C CA . VAL A 1 181 ? -3.453 -0.933 8.831 1.00 98.81 181 VAL A CA 1
ATOM 1410 C C . VAL A 1 181 ? -4.131 -2.055 9.617 1.00 98.81 181 VAL A C 1
ATOM 1412 O O . VAL A 1 181 ? -5.174 -1.818 10.225 1.00 98.81 181 VAL A O 1
ATOM 1415 N N . LEU A 1 182 ? -3.550 -3.257 9.640 1.00 98.75 182 LEU A N 1
ATOM 1416 C CA . LEU A 1 182 ? -4.114 -4.412 10.340 1.00 98.75 182 LEU A CA 1
ATOM 1417 C C . LEU A 1 182 ? -4.303 -4.143 11.836 1.00 98.75 182 LEU A C 1
ATOM 1419 O O . LEU A 1 182 ? -5.342 -4.498 12.391 1.00 98.75 182 LEU A O 1
ATOM 1423 N N . GLU A 1 183 ? -3.330 -3.500 12.480 1.00 98.69 183 GLU A N 1
ATOM 1424 C CA . GLU A 1 183 ? -3.412 -3.100 13.888 1.00 98.69 183 GLU A CA 1
ATOM 1425 C C . GLU A 1 183 ? -4.614 -2.184 14.150 1.00 98.69 183 GLU A C 1
ATOM 1427 O O . GLU A 1 183 ? -5.402 -2.443 15.059 1.00 98.69 183 GLU A O 1
ATOM 1432 N N . GLN A 1 184 ? -4.816 -1.157 13.317 1.00 98.69 184 GLN A N 1
ATOM 1433 C CA . GLN A 1 184 ? -5.958 -0.247 13.455 1.00 98.69 184 GLN A CA 1
ATOM 1434 C C . GLN A 1 184 ? -7.299 -0.946 13.222 1.00 98.69 184 GLN A C 1
ATOM 1436 O O . GLN A 1 184 ? -8.266 -0.678 13.938 1.00 98.69 184 GLN A O 1
ATOM 1441 N N . LEU A 1 185 ? -7.366 -1.847 12.239 1.00 98.31 185 LEU A N 1
ATOM 1442 C CA . LEU A 1 185 ? -8.577 -2.623 11.970 1.00 98.31 185 LEU A CA 1
ATOM 1443 C C . LEU A 1 185 ? -8.908 -3.554 13.148 1.00 98.31 185 LEU A C 1
ATOM 1445 O O . LEU A 1 185 ? -10.057 -3.607 13.583 1.00 98.31 185 LEU A O 1
ATOM 1449 N N . LYS A 1 186 ? -7.903 -4.224 13.728 1.00 97.88 186 LYS A N 1
ATOM 1450 C CA . LYS A 1 186 ? -8.063 -5.050 14.940 1.00 97.88 186 LYS A CA 1
ATOM 1451 C C . LYS A 1 186 ? -8.446 -4.230 16.174 1.00 97.88 186 LYS A C 1
ATOM 1453 O O . LYS A 1 186 ? -9.158 -4.736 17.033 1.00 97.88 186 LYS A O 1
ATOM 1458 N N . ALA A 1 187 ? -8.037 -2.964 16.237 1.00 97.69 187 ALA A N 1
ATOM 1459 C CA . ALA A 1 187 ? -8.473 -2.013 17.258 1.00 97.69 187 ALA A CA 1
ATOM 1460 C C . ALA A 1 187 ? -9.902 -1.467 17.028 1.00 97.69 187 ALA A C 1
ATOM 1462 O O . ALA A 1 187 ? -10.344 -0.571 17.745 1.00 97.69 187 ALA A O 1
ATOM 1463 N N . GLY A 1 188 ? -10.635 -1.981 16.032 1.00 97.25 188 GLY A N 1
ATOM 1464 C CA . GLY A 1 188 ? -12.036 -1.643 15.781 1.00 97.25 188 GLY A CA 1
ATOM 1465 C C . GLY A 1 188 ? -12.252 -0.435 14.868 1.00 97.25 188 GLY A C 1
ATOM 1466 O O . GLY A 1 188 ? -13.392 0.008 14.706 1.00 97.25 188 GLY A O 1
ATOM 1467 N N . ARG A 1 189 ? -11.205 0.120 14.238 1.00 97.75 189 ARG A N 1
ATOM 1468 C CA . ARG A 1 189 ? -11.415 1.154 13.215 1.00 97.75 189 ARG A CA 1
ATOM 1469 C C . ARG A 1 189 ? -11.959 0.544 11.934 1.00 97.75 189 ARG A C 1
ATOM 1471 O O . ARG A 1 189 ? -11.442 -0.440 11.422 1.00 97.75 189 ARG A O 1
ATOM 1478 N N . THR A 1 190 ? -12.958 1.203 11.357 1.00 97.75 190 THR A N 1
ATOM 1479 C CA . THR A 1 190 ? -13.470 0.820 10.041 1.00 97.75 190 THR A CA 1
ATOM 1480 C C . THR A 1 190 ? -12.523 1.288 8.927 1.00 97.75 190 THR A C 1
ATOM 1482 O O . THR A 1 190 ? -11.853 2.317 9.080 1.00 97.75 190 THR A O 1
ATOM 1485 N N . PRO A 1 191 ? -12.507 0.618 7.759 1.00 97.44 191 PRO A N 1
ATOM 1486 C CA . PRO A 1 191 ? -11.695 1.044 6.616 1.00 97.44 191 PRO A CA 1
ATOM 1487 C C . PRO A 1 191 ? -12.001 2.476 6.167 1.00 97.44 191 PRO A C 1
ATOM 1489 O O . PRO A 1 191 ? -11.096 3.229 5.820 1.00 97.44 191 PRO A O 1
ATOM 1492 N N . VAL A 1 192 ? -13.273 2.884 6.226 1.00 97.94 192 VAL A N 1
ATOM 1493 C CA . VAL A 1 192 ? -13.704 4.249 5.891 1.00 97.94 192 VAL A CA 1
ATOM 1494 C C . VAL A 1 192 ? -13.221 5.260 6.931 1.00 97.94 192 VAL A C 1
ATOM 1496 O O . VAL A 1 192 ? -12.808 6.352 6.552 1.00 97.94 192 VAL A O 1
ATOM 1499 N N . ALA A 1 193 ? -13.223 4.919 8.223 1.00 97.88 193 ALA A N 1
ATOM 1500 C CA . ALA A 1 193 ? -12.675 5.799 9.255 1.00 97.88 193 ALA A CA 1
ATOM 1501 C C . ALA A 1 193 ? -11.152 5.972 9.116 1.00 97.88 193 ALA A C 1
ATOM 1503 O O . ALA A 1 193 ? -10.642 7.067 9.353 1.00 97.88 193 ALA A O 1
ATOM 1504 N N . LEU A 1 194 ? -10.451 4.909 8.707 1.00 98.25 194 LEU A N 1
ATOM 1505 C CA . LEU A 1 194 ? -8.998 4.898 8.553 1.00 98.25 194 LEU A CA 1
ATOM 1506 C C . LEU A 1 194 ? -8.530 5.586 7.260 1.00 98.25 194 LEU A C 1
ATOM 1508 O O . LEU A 1 194 ? -7.650 6.442 7.308 1.00 98.25 194 LEU A O 1
ATOM 1512 N N . MET A 1 195 ? -9.115 5.233 6.112 1.00 98.06 195 MET A N 1
ATOM 1513 C CA . MET A 1 195 ? -8.669 5.682 4.781 1.00 98.06 195 MET A CA 1
ATOM 1514 C C . MET A 1 195 ? -9.521 6.810 4.187 1.00 98.06 195 MET A C 1
ATOM 1516 O O . MET A 1 195 ? -9.061 7.534 3.307 1.00 98.06 195 MET A O 1
ATOM 1520 N N . GLY A 1 196 ? -10.758 6.981 4.651 1.00 97.56 196 GLY A N 1
ATOM 1521 C CA . GLY A 1 196 ? -11.770 7.804 3.990 1.00 97.56 196 GLY A CA 1
ATOM 1522 C C . GLY A 1 196 ? -12.559 7.028 2.930 1.00 97.56 196 GLY A C 1
ATOM 1523 O O . GLY A 1 196 ? -12.124 5.993 2.424 1.00 97.56 196 GLY A O 1
ATOM 1524 N N . SER A 1 197 ? -13.738 7.541 2.569 1.00 96.38 197 SER A N 1
ATOM 1525 C CA . SER A 1 197 ? -14.682 6.867 1.661 1.00 96.38 197 SER A CA 1
ATOM 1526 C C . SER A 1 197 ? -14.118 6.617 0.260 1.00 96.38 197 SER A C 1
ATOM 1528 O O . SER A 1 197 ? -14.408 5.590 -0.344 1.00 96.38 197 SER A O 1
ATOM 1530 N N . MET A 1 198 ? -13.281 7.526 -0.245 1.00 94.25 198 MET A N 1
ATOM 1531 C CA . MET A 1 198 ? -12.699 7.424 -1.588 1.00 94.25 198 MET A CA 1
ATOM 1532 C C . MET A 1 198 ? -11.542 6.422 -1.678 1.00 94.25 198 MET A C 1
ATOM 1534 O O . MET A 1 198 ? -11.296 5.865 -2.751 1.00 94.25 198 MET A O 1
ATOM 1538 N N . ASP A 1 199 ? -10.811 6.209 -0.582 1.00 96.75 199 ASP A N 1
ATOM 1539 C CA . ASP A 1 199 ? -9.591 5.393 -0.567 1.00 96.75 199 ASP A CA 1
ATOM 1540 C C . ASP A 1 199 ? -9.797 4.022 0.086 1.00 96.75 199 ASP A C 1
ATOM 1542 O O . ASP A 1 199 ? -9.052 3.094 -0.226 1.00 96.75 199 ASP A O 1
ATOM 1546 N N . ALA A 1 200 ? -10.849 3.828 0.888 1.00 97.38 200 ALA A N 1
ATOM 1547 C CA . ALA A 1 200 ? -11.185 2.513 1.435 1.00 97.38 200 ALA A CA 1
ATOM 1548 C C . ALA A 1 200 ? -11.348 1.419 0.348 1.00 97.38 200 ALA A C 1
ATOM 1550 O O . ALA A 1 200 ? -10.740 0.359 0.498 1.00 97.38 200 ALA A O 1
ATOM 1551 N N . PRO A 1 201 ? -12.030 1.651 -0.797 1.00 96.25 201 PRO A N 1
ATOM 1552 C CA . PRO A 1 201 ? -12.085 0.655 -1.875 1.00 96.25 201 PRO A CA 1
ATOM 1553 C C . PRO A 1 201 ? -10.718 0.357 -2.514 1.00 96.25 201 PRO A C 1
ATOM 1555 O O . PRO A 1 201 ? -10.470 -0.754 -2.993 1.00 96.25 201 PRO A O 1
ATOM 1558 N N . LYS A 1 202 ? -9.805 1.338 -2.514 1.00 96.44 202 LYS A N 1
ATOM 1559 C CA . LYS A 1 202 ? -8.446 1.167 -3.047 1.00 96.44 202 LYS A CA 1
ATOM 1560 C C . LYS A 1 202 ? -7.600 0.283 -2.137 1.00 96.44 202 LYS A C 1
ATOM 1562 O O . LYS A 1 202 ? -6.857 -0.545 -2.652 1.00 96.44 202 LYS A O 1
ATOM 1567 N N . LEU A 1 203 ? -7.768 0.389 -0.814 1.00 98.19 203 LEU A N 1
ATOM 1568 C CA . LEU A 1 203 ? -7.140 -0.532 0.137 1.00 98.19 203 LEU A CA 1
ATOM 1569 C C . LEU A 1 203 ? -7.547 -1.977 -0.173 1.00 98.19 203 LEU A C 1
ATOM 1571 O O . LEU A 1 203 ? -6.677 -2.819 -0.378 1.00 98.19 203 LEU A O 1
ATOM 1575 N N . SER A 1 204 ? -8.848 -2.251 -0.307 1.00 97.75 204 SER A N 1
ATOM 1576 C CA . SER A 1 204 ? -9.337 -3.596 -0.642 1.00 97.75 204 SER A CA 1
ATOM 1577 C C . SER A 1 204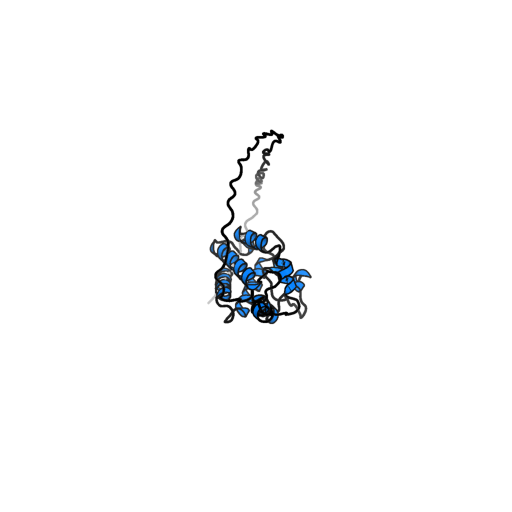 ? -8.800 -4.101 -1.984 1.00 97.75 204 SER A C 1
ATOM 1579 O O . SER A 1 204 ? -8.497 -5.285 -2.125 1.00 97.75 204 SER A O 1
ATOM 1581 N N . SER A 1 205 ? -8.671 -3.218 -2.977 1.00 97.31 205 SER A N 1
ATOM 1582 C CA . SER A 1 205 ? -8.129 -3.567 -4.298 1.00 97.31 205 SER A CA 1
ATOM 1583 C C . SER A 1 205 ? -6.634 -3.901 -4.238 1.00 97.31 205 SER A C 1
ATOM 1585 O O . SER A 1 205 ? -6.196 -4.878 -4.840 1.00 97.31 205 SER A O 1
ATOM 1587 N N . SER A 1 206 ? -5.860 -3.124 -3.476 1.00 98.44 206 SER A N 1
ATOM 1588 C CA . SER A 1 206 ? -4.430 -3.358 -3.255 1.00 98.44 206 SER A CA 1
ATOM 1589 C C . SER A 1 206 ? -4.181 -4.659 -2.493 1.00 98.44 206 SER A C 1
ATOM 1591 O O . SER A 1 206 ? -3.403 -5.492 -2.950 1.00 98.44 206 SER A O 1
ATOM 1593 N N . VAL A 1 207 ? -4.907 -4.884 -1.391 1.00 98.38 207 VAL A N 1
ATOM 1594 C CA . VAL A 1 207 ? -4.787 -6.105 -0.579 1.00 98.38 207 VAL A CA 1
ATOM 1595 C C . VAL A 1 207 ? -5.064 -7.345 -1.425 1.00 98.38 207 VAL A C 1
ATOM 1597 O O . VAL A 1 207 ? -4.306 -8.303 -1.357 1.00 98.38 207 VAL A O 1
ATOM 1600 N N . GLN A 1 208 ? -6.097 -7.329 -2.272 1.00 97.88 208 GLN A N 1
ATOM 1601 C CA . GLN A 1 208 ? -6.396 -8.457 -3.163 1.00 97.88 208 GLN A CA 1
ATOM 1602 C C . GLN A 1 208 ? -5.302 -8.709 -4.208 1.00 97.88 208 GLN A C 1
ATOM 1604 O O . GLN A 1 208 ? -4.978 -9.866 -4.475 1.00 97.88 208 GLN A O 1
ATOM 1609 N N . LEU A 1 209 ? -4.736 -7.649 -4.794 1.00 98.19 209 LEU A N 1
ATOM 1610 C CA . LEU A 1 209 ? -3.624 -7.764 -5.736 1.00 98.19 209 LEU A CA 1
ATOM 1611 C C . LEU A 1 209 ? -2.412 -8.394 -5.047 1.00 98.19 209 LEU A C 1
ATOM 1613 O O . LEU A 1 209 ? -1.952 -9.457 -5.456 1.00 98.19 209 LEU A O 1
ATOM 1617 N N . PHE A 1 210 ? -1.918 -7.777 -3.976 1.00 98.56 210 PHE A N 1
ATOM 1618 C CA . PHE A 1 210 ? -0.693 -8.232 -3.332 1.00 98.56 210 PHE A CA 1
ATOM 1619 C C . PHE A 1 210 ? -0.866 -9.558 -2.587 1.00 98.56 210 PHE A C 1
ATOM 1621 O O . PHE A 1 210 ? 0.100 -10.306 -2.490 1.00 98.56 210 PHE A O 1
ATOM 1628 N N . GLU A 1 211 ? -2.068 -9.918 -2.127 1.00 98.25 211 GLU A N 1
ATOM 1629 C CA . GLU A 1 211 ? -2.336 -11.244 -1.554 1.00 98.25 211 GLU A CA 1
ATOM 1630 C C . GLU A 1 211 ? -2.197 -12.337 -2.617 1.00 98.25 211 GLU A C 1
ATOM 1632 O O . GLU A 1 211 ? -1.547 -13.348 -2.370 1.00 98.25 211 GLU A O 1
ATOM 1637 N N . ARG A 1 212 ? -2.709 -12.112 -3.836 1.00 98.00 212 ARG A N 1
ATOM 1638 C CA . ARG A 1 212 ? -2.494 -13.038 -4.958 1.00 98.00 212 ARG A CA 1
ATOM 1639 C C . ARG A 1 212 ? -1.014 -13.133 -5.332 1.00 98.00 212 ARG A C 1
ATOM 1641 O O . ARG A 1 212 ? -0.514 -14.230 -5.557 1.00 98.00 212 ARG A O 1
ATOM 1648 N N . ILE A 1 213 ? -0.326 -11.994 -5.406 1.00 98.00 213 ILE A N 1
ATOM 1649 C CA . ILE A 1 213 ? 1.066 -11.911 -5.866 1.00 98.00 213 ILE A CA 1
ATOM 1650 C C . ILE A 1 213 ? 2.068 -12.491 -4.857 1.00 98.00 213 ILE A C 1
ATOM 1652 O O . ILE A 1 213 ? 3.020 -13.152 -5.261 1.00 98.00 213 ILE A O 1
ATOM 1656 N N . SER A 1 214 ? 1.856 -12.276 -3.559 1.00 98.00 214 SER A N 1
ATOM 1657 C CA . SER A 1 214 ? 2.743 -12.769 -2.491 1.00 98.00 214 SER A CA 1
ATOM 1658 C C . SER A 1 214 ? 2.543 -14.251 -2.161 1.00 98.00 214 SER A C 1
ATOM 1660 O O . SER A 1 214 ? 3.354 -14.830 -1.440 1.00 98.00 214 SER A O 1
ATOM 1662 N N . ASN A 1 215 ? 1.484 -14.892 -2.664 1.00 97.44 215 ASN A N 1
ATOM 1663 C CA . ASN A 1 215 ? 1.176 -16.280 -2.335 1.00 97.44 215 ASN A CA 1
ATOM 1664 C C . ASN A 1 215 ? 2.299 -17.229 -2.795 1.00 97.44 215 ASN A C 1
ATOM 1666 O O . ASN A 1 215 ? 2.569 -17.352 -3.987 1.00 97.44 215 ASN A O 1
ATOM 1670 N N . GLY A 1 216 ? 2.957 -17.891 -1.841 1.00 95.44 216 GLY A N 1
ATOM 1671 C CA . GLY A 1 216 ? 4.101 -18.781 -2.082 1.00 95.44 216 GLY A CA 1
ATOM 1672 C C . GLY A 1 216 ? 5.447 -18.073 -2.291 1.00 95.44 216 GLY A C 1
ATOM 1673 O O . GLY A 1 216 ? 6.480 -18.702 -2.092 1.00 95.44 216 GLY A O 1
ATOM 1674 N N . ALA A 1 217 ? 5.451 -16.780 -2.631 1.00 95.75 217 ALA A N 1
ATOM 1675 C CA . ALA A 1 217 ? 6.668 -15.995 -2.856 1.00 95.75 217 ALA A CA 1
ATOM 1676 C C . ALA A 1 217 ? 7.119 -15.203 -1.616 1.00 95.75 217 ALA A C 1
ATOM 1678 O O . ALA A 1 217 ? 8.313 -15.080 -1.361 1.00 95.75 217 ALA A O 1
ATOM 1679 N N . ASP A 1 218 ? 6.170 -14.686 -0.832 1.00 97.81 218 ASP A N 1
ATOM 1680 C CA . ASP A 1 218 ? 6.428 -13.882 0.365 1.00 97.81 218 ASP A CA 1
ATOM 1681 C C . ASP A 1 218 ? 5.427 -14.254 1.478 1.00 97.81 218 ASP A C 1
ATOM 1683 O O . ASP A 1 218 ? 4.371 -13.626 1.611 1.00 97.81 218 ASP A O 1
ATOM 1687 N N . PRO A 1 219 ? 5.713 -15.311 2.266 1.00 98.00 219 PRO A N 1
ATOM 1688 C CA . PRO A 1 219 ? 4.785 -15.824 3.276 1.00 98.00 219 PRO A CA 1
ATOM 1689 C C . PRO A 1 219 ? 4.453 -14.821 4.387 1.00 98.00 219 PRO A C 1
ATOM 1691 O O . PRO A 1 219 ? 3.331 -14.817 4.895 1.00 98.00 219 PRO A O 1
ATOM 1694 N N . GLU A 1 220 ? 5.413 -13.971 4.758 1.00 98.44 220 GLU A N 1
ATOM 1695 C CA . GLU A 1 220 ? 5.247 -12.953 5.798 1.00 98.44 220 GLU A CA 1
ATOM 1696 C C . GLU A 1 220 ? 4.216 -11.908 5.364 1.00 98.44 220 GLU A C 1
ATOM 1698 O O . GLU A 1 220 ? 3.200 -11.714 6.041 1.00 98.44 220 GLU A O 1
ATOM 1703 N N . LEU A 1 221 ? 4.429 -11.294 4.196 1.00 98.62 221 LEU A N 1
ATOM 1704 C CA . LEU A 1 221 ? 3.495 -10.313 3.656 1.00 98.62 221 LEU A CA 1
ATOM 1705 C C . LEU A 1 221 ? 2.132 -10.947 3.374 1.00 98.62 221 LEU A C 1
ATOM 1707 O O . LEU A 1 221 ? 1.093 -10.374 3.712 1.00 98.62 221 LEU A O 1
ATOM 1711 N N . ASN A 1 222 ? 2.122 -12.148 2.792 1.00 98.69 222 ASN A N 1
ATOM 1712 C CA . ASN A 1 222 ? 0.886 -12.840 2.452 1.00 98.69 222 ASN A CA 1
ATOM 1713 C C . ASN A 1 222 ? 0.004 -13.077 3.683 1.00 98.69 222 ASN A C 1
ATOM 1715 O O . ASN A 1 222 ? -1.207 -12.855 3.626 1.00 98.69 222 ASN A O 1
ATOM 1719 N N . LYS A 1 223 ? 0.606 -13.466 4.814 1.00 98.69 223 LYS A N 1
ATOM 1720 C CA . LYS A 1 223 ? -0.117 -13.657 6.073 1.00 98.69 223 LYS A CA 1
ATOM 1721 C C . LYS A 1 223 ? -0.812 -12.369 6.525 1.00 98.69 223 LYS A C 1
ATOM 1723 O O . LYS A 1 223 ? -2.003 -12.406 6.828 1.00 98.69 223 LYS A O 1
ATOM 1728 N N . VAL A 1 224 ? -0.100 -11.239 6.541 1.00 98.75 224 VAL A N 1
ATOM 1729 C CA . VAL A 1 224 ? -0.673 -9.938 6.936 1.00 98.75 224 VAL A CA 1
ATOM 1730 C C . VAL A 1 224 ? -1.849 -9.567 6.032 1.00 98.75 224 VAL A C 1
ATOM 1732 O O . VAL A 1 224 ? -2.909 -9.172 6.515 1.00 98.75 224 VAL A O 1
ATOM 1735 N N . LEU A 1 225 ? -1.701 -9.750 4.719 1.00 98.62 225 LEU A N 1
ATOM 1736 C CA . LEU A 1 225 ? -2.749 -9.427 3.751 1.00 98.62 225 LEU A CA 1
ATOM 1737 C C . LEU A 1 225 ? -3.986 -10.322 3.892 1.00 98.62 225 LEU A C 1
ATOM 1739 O O . LEU A 1 225 ? -5.109 -9.828 3.773 1.00 98.62 225 LEU A O 1
ATOM 1743 N N . ARG A 1 226 ? -3.809 -11.615 4.191 1.00 98.38 226 ARG A N 1
ATOM 1744 C CA . ARG A 1 226 ? -4.925 -12.523 4.503 1.00 98.38 226 ARG A CA 1
ATOM 1745 C C . ARG A 1 226 ? -5.665 -12.098 5.767 1.00 98.38 226 ARG A C 1
ATOM 1747 O O . ARG A 1 226 ? -6.895 -12.071 5.751 1.00 98.38 226 ARG A O 1
ATOM 1754 N N . ASP A 1 227 ? -4.935 -11.716 6.812 1.00 98.38 227 ASP A N 1
ATOM 1755 C CA . ASP A 1 227 ? -5.523 -11.232 8.064 1.00 98.38 227 ASP A CA 1
ATOM 1756 C C . ASP A 1 227 ? -6.330 -9.940 7.824 1.00 98.38 227 ASP A C 1
ATOM 1758 O O . ASP A 1 227 ? -7.459 -9.824 8.296 1.00 98.38 227 ASP A O 1
ATOM 1762 N N . ILE A 1 228 ? -5.819 -8.998 7.018 1.00 98.25 228 ILE A N 1
ATOM 1763 C CA . ILE A 1 228 ? -6.572 -7.792 6.621 1.00 98.25 228 ILE A CA 1
ATOM 1764 C C . ILE A 1 228 ? -7.825 -8.177 5.833 1.00 98.25 228 ILE A C 1
ATOM 1766 O O . ILE A 1 228 ? -8.922 -7.722 6.148 1.00 98.25 228 ILE A O 1
ATOM 1770 N N . LYS A 1 229 ? -7.687 -9.035 4.817 1.00 96.81 229 LYS A N 1
ATOM 1771 C CA . LYS A 1 229 ? -8.798 -9.479 3.963 1.00 96.81 229 LYS A CA 1
ATOM 1772 C C . LYS A 1 229 ? -9.908 -10.161 4.767 1.00 96.81 229 LYS A C 1
ATOM 1774 O O . LYS A 1 229 ? -11.067 -10.036 4.389 1.00 96.81 229 LYS A O 1
ATOM 1779 N N . ALA A 1 230 ? -9.576 -10.853 5.856 1.00 95.81 230 ALA A N 1
ATOM 1780 C CA . ALA A 1 230 ? -10.557 -11.450 6.759 1.00 95.81 230 ALA A CA 1
ATOM 1781 C C . ALA A 1 230 ? -11.365 -10.400 7.541 1.00 95.81 230 ALA A C 1
ATOM 1783 O O . ALA A 1 230 ? -12.545 -10.621 7.783 1.00 95.81 230 ALA A O 1
ATOM 1784 N N . VAL A 1 231 ? -10.757 -9.260 7.889 1.00 94.19 231 VAL A N 1
ATOM 1785 C CA . VAL A 1 231 ? -11.421 -8.156 8.611 1.00 94.19 231 VAL A CA 1
ATOM 1786 C C . VAL A 1 231 ? -12.201 -7.224 7.674 1.00 94.19 231 VAL A C 1
ATOM 1788 O O . VAL A 1 231 ? -13.139 -6.562 8.102 1.00 94.19 231 VAL A O 1
ATOM 1791 N N . LEU A 1 232 ? -11.827 -7.153 6.392 1.00 90.19 232 LEU A N 1
ATOM 1792 C CA . LEU A 1 232 ? -12.524 -6.337 5.387 1.00 90.19 232 LEU A CA 1
ATOM 1793 C C . LEU A 1 232 ? -13.831 -6.962 4.857 1.00 90.19 232 LEU A C 1
ATOM 1795 O O . LEU A 1 232 ? -14.496 -6.318 4.044 1.00 90.19 232 LEU A O 1
ATOM 1799 N N . ARG A 1 233 ? -14.146 -8.206 5.238 1.00 72.44 233 ARG A N 1
ATOM 1800 C CA . ARG A 1 233 ? -15.326 -8.960 4.782 1.00 72.44 233 ARG A CA 1
ATOM 1801 C C . ARG A 1 233 ? -16.577 -8.654 5.589 1.00 72.44 233 ARG A C 1
ATOM 1803 O O . ARG A 1 233 ? -16.448 -8.389 6.801 1.00 72.44 233 ARG A O 1
#

Radius of gyration: 36.97 Å; chains: 1; bounding box: 149×64×56 Å

Sequence (233 aa):
MGTSLSRPVRRPSRGQASLQLQTKLPPRPVVAARASSQAAVALRSREVERQPAILRQRSSPDSATAAQRFQQAARRPSQQEALRMKPTAKPGSQKPGLSRFTTAQKGTFQKALQEIRNGRKTSCWMWFVIPTPPYIVNGVEKGSSVNRKFALSDDEARAYLEFEAEGVNLRQNYLDMMTAVLEQLKAGRTPVALMGSMDAPKLSSSVQLFERISNGADPELNKVLRDIKAVLR

InterPro domains:
  IPR014937 Protein of unknown function DUF1810 [PF08837] (97-225)
  IPR036287 Rv1873-like superfamily [G3DSA:1.25.40.380] (92-231)
  IPR036287 Rv1873-like superfamily [SSF140736] (96-217)

Organism: NCBI:txid2562239